Protein AF-A0AA36J6S5-F1 (afdb_monomer_lite)

Foldseek 3Di:
DDDDDDDDDDDDDDDPDPDDPPPDPLLLAFKEFEKEFEADPVRATWKIKWWWFFDFDACVLVPNDGDTDTATAIGTQMDGDDVVQVSDNLSRHLVSCCFAAVCQLVCSVQSVLADAPLPDPLVVSQDPPPDPAPSPDSNNPWYWDQDVVNSYIYTYTYHYPVSADDPPDDDPVRVVSSVVSVVVVVPPPDPDPVDDDDHGNRIGMDMDTLVQLLCLLPDPDQFDWDQDPNDTHTYHNSVSVVCVPPVNCVSSVNDD

Structure (mmCIF, N/CA/C/O backbone):
data_AF-A0AA36J6S5-F1
#
_entry.id   AF-A0AA36J6S5-F1
#
loop_
_atom_site.group_PDB
_atom_site.id
_atom_site.type_symbol
_atom_site.label_atom_id
_atom_site.label_alt_id
_atom_site.label_comp_id
_atom_site.label_asym_id
_atom_site.label_entity_id
_atom_site.label_seq_id
_atom_site.pdbx_PDB_ins_code
_atom_site.Cartn_x
_atom_site.Cartn_y
_atom_site.Cartn_z
_atom_site.occupancy
_atom_site.B_iso_or_equiv
_atom_site.auth_seq_id
_atom_site.auth_comp_id
_atom_site.auth_asym_id
_atom_site.auth_atom_id
_atom_site.pdbx_PDB_model_num
ATOM 1 N N . MET A 1 1 ? -35.507 26.710 -43.481 1.00 43.50 1 MET A N 1
ATOM 2 C CA . MET A 1 1 ? -36.193 25.578 -42.819 1.00 43.50 1 MET A CA 1
ATOM 3 C C . MET A 1 1 ? -35.184 24.458 -42.593 1.00 43.50 1 MET A C 1
ATOM 5 O O . MET A 1 1 ? -34.873 23.741 -43.530 1.00 43.50 1 MET A O 1
ATOM 9 N N . GLY A 1 2 ? -34.619 24.346 -41.389 1.00 41.38 2 GLY A N 1
ATOM 10 C CA . GLY A 1 2 ? -33.689 23.271 -41.022 1.00 41.38 2 GLY A CA 1
ATOM 11 C C . GLY A 1 2 ? -34.174 22.608 -39.738 1.00 41.38 2 GLY A C 1
ATOM 12 O O . GLY A 1 2 ? -34.226 23.260 -38.700 1.00 41.38 2 GLY A O 1
ATOM 13 N N . LYS A 1 3 ? -34.600 21.343 -39.824 1.00 45.59 3 LYS A N 1
ATOM 14 C CA . LYS A 1 3 ? -35.114 20.564 -38.688 1.00 45.59 3 LYS A CA 1
ATOM 15 C C . LYS A 1 3 ? -33.955 20.178 -37.759 1.00 45.59 3 LYS A C 1
ATOM 17 O O . LYS A 1 3 ? -33.133 19.343 -38.128 1.00 45.59 3 LYS A O 1
ATOM 22 N N . LYS A 1 4 ? -33.911 20.754 -36.553 1.00 44.75 4 LYS A N 1
ATOM 23 C CA . LYS A 1 4 ? -33.146 20.211 -35.420 1.00 44.75 4 LYS A CA 1
ATOM 24 C C . LYS A 1 4 ? -33.874 18.968 -34.896 1.00 44.75 4 LYS A C 1
ATOM 26 O O . LYS A 1 4 ? -35.078 19.016 -34.666 1.00 44.75 4 LYS A O 1
ATOM 31 N N . LYS A 1 5 ? -33.152 17.854 -34.772 1.00 48.88 5 LYS A N 1
ATOM 32 C CA . LYS A 1 5 ? -33.604 16.627 -34.105 1.00 48.88 5 LYS A CA 1
ATOM 33 C C . LYS A 1 5 ? -33.003 16.627 -32.704 1.00 48.88 5 LYS A C 1
ATOM 35 O O . LYS A 1 5 ? -31.793 16.455 -32.573 1.00 48.88 5 LYS A O 1
ATOM 40 N N . ASP A 1 6 ? -33.844 16.815 -31.697 1.00 47.78 6 ASP A N 1
ATOM 41 C CA . ASP A 1 6 ? -33.479 16.590 -30.304 1.00 47.78 6 ASP A CA 1
ATOM 42 C C . ASP A 1 6 ? -33.361 15.083 -30.061 1.00 47.78 6 ASP A C 1
ATOM 44 O O . ASP A 1 6 ? -34.230 14.297 -30.446 1.00 47.78 6 ASP A O 1
ATOM 48 N N . LYS A 1 7 ? -32.228 14.668 -29.495 1.00 47.25 7 LYS A N 1
ATOM 49 C CA . LYS A 1 7 ? -31.931 13.276 -29.158 1.00 47.25 7 LYS A CA 1
ATOM 50 C C . LYS A 1 7 ? -31.929 13.179 -27.636 1.00 47.25 7 LYS A C 1
ATOM 52 O O . LYS A 1 7 ? -30.923 13.472 -26.998 1.00 47.25 7 LYS A O 1
ATOM 57 N N . GLU A 1 8 ? -33.078 12.819 -27.072 1.00 42.28 8 GLU A N 1
ATOM 58 C CA . GLU A 1 8 ? -33.224 12.485 -25.654 1.00 42.28 8 GLU A CA 1
ATOM 59 C C . GLU A 1 8 ? -32.322 11.294 -25.308 1.00 42.28 8 GLU A C 1
ATOM 61 O O . GLU A 1 8 ? -32.456 10.197 -25.859 1.00 42.28 8 GLU A O 1
ATOM 66 N N . ALA A 1 9 ? -31.372 11.522 -24.404 1.00 43.31 9 ALA A N 1
ATOM 67 C CA . ALA A 1 9 ? -30.547 10.479 -23.820 1.00 43.31 9 ALA A CA 1
ATOM 68 C C . ALA A 1 9 ? -31.324 9.828 -22.668 1.00 43.31 9 ALA A C 1
ATOM 70 O O . ALA A 1 9 ? -31.501 10.426 -21.609 1.00 43.31 9 ALA A O 1
ATOM 71 N N . LYS A 1 10 ? -31.793 8.595 -22.880 1.00 40.22 10 LYS A N 1
ATOM 72 C CA . LYS A 1 10 ? -32.330 7.743 -21.812 1.00 40.22 10 LYS A CA 1
ATOM 73 C C . LYS A 1 10 ? -31.201 7.390 -20.840 1.00 40.22 10 LYS A C 1
ATOM 75 O O . LYS A 1 10 ? -30.245 6.720 -21.230 1.00 40.22 10 LYS A O 1
ATOM 80 N N . ALA A 1 11 ? -31.319 7.838 -19.593 1.00 40.88 11 ALA A N 1
ATOM 81 C CA . ALA A 1 11 ? -30.483 7.377 -18.493 1.00 40.88 11 ALA A CA 1
ATOM 82 C C . ALA A 1 11 ? -30.779 5.892 -18.228 1.00 40.88 11 ALA A C 1
ATOM 84 O O . ALA A 1 11 ? -31.936 5.511 -18.056 1.00 40.88 11 ALA A O 1
ATOM 85 N N . ALA A 1 12 ? -29.739 5.059 -18.253 1.00 41.72 12 ALA A N 1
ATOM 86 C CA . ALA A 1 12 ? -29.835 3.656 -17.882 1.00 41.72 12 ALA A CA 1
ATOM 87 C C . ALA A 1 12 ? -29.962 3.550 -16.356 1.00 41.72 12 ALA A C 1
ATOM 89 O O . ALA A 1 12 ? -29.131 4.092 -15.625 1.00 41.72 12 ALA A O 1
ATOM 90 N N . GLU A 1 13 ? -31.008 2.875 -15.886 1.00 39.75 13 GLU A N 1
ATOM 91 C CA . GLU A 1 13 ? -31.144 2.510 -14.478 1.00 39.75 13 GLU A CA 1
ATOM 92 C C . GLU A 1 13 ? -30.090 1.454 -14.099 1.00 39.75 13 GLU A C 1
ATOM 94 O O . GLU A 1 13 ? -29.779 0.581 -14.915 1.00 39.75 13 GLU A O 1
ATOM 99 N N . PRO A 1 14 ? -29.518 1.516 -12.883 1.00 42.62 14 PRO A N 1
ATOM 100 C CA . PRO A 1 14 ? -28.579 0.509 -12.412 1.00 42.62 14 PRO A CA 1
ATOM 101 C C . PRO A 1 14 ? -29.323 -0.788 -12.079 1.00 42.62 14 PRO A C 1
ATOM 103 O O . PRO A 1 14 ? -30.188 -0.819 -11.200 1.00 42.62 14 PRO A O 1
ATOM 106 N N . ASP A 1 15 ? -28.955 -1.852 -12.787 1.00 37.69 15 ASP A N 1
ATOM 107 C CA . ASP A 1 15 ? -29.483 -3.198 -12.598 1.00 37.69 15 ASP A CA 1
ATOM 108 C C . ASP A 1 15 ? -29.127 -3.725 -11.195 1.00 37.69 15 ASP A C 1
ATOM 110 O O . ASP A 1 15 ? -27.961 -3.749 -10.790 1.00 37.69 15 ASP A O 1
ATOM 114 N N . LYS A 1 16 ? -30.155 -4.104 -10.427 1.00 45.91 16 LYS A N 1
ATOM 115 C CA . LYS A 1 16 ? -30.073 -4.610 -9.044 1.00 45.91 16 LYS A CA 1
ATOM 116 C C . LYS A 1 16 ? -30.095 -6.139 -9.011 1.00 45.91 16 LYS A C 1
ATOM 118 O O . LYS A 1 16 ? -30.768 -6.742 -8.176 1.00 45.91 16 LYS A O 1
ATOM 123 N N . THR A 1 17 ? -29.368 -6.791 -9.904 1.00 41.03 17 THR A N 1
ATOM 124 C CA . THR A 1 17 ? -29.154 -8.235 -9.812 1.00 41.03 17 THR A CA 1
ATOM 125 C C . THR A 1 17 ? -27.927 -8.510 -8.960 1.00 41.03 17 THR A C 1
ATOM 127 O O . THR A 1 17 ? -26.811 -8.156 -9.336 1.00 41.03 17 THR A O 1
ATOM 130 N N . GLY A 1 18 ? -28.146 -9.139 -7.801 1.00 44.31 18 GLY A N 1
ATOM 131 C CA . GLY A 1 18 ? -27.090 -9.706 -6.967 1.00 44.31 18 GLY A CA 1
ATOM 132 C C . GLY A 1 18 ? -26.232 -10.651 -7.800 1.00 44.31 18 GLY A C 1
ATOM 133 O O . GLY A 1 18 ? -26.646 -11.765 -8.115 1.00 44.31 18 GLY A O 1
ATOM 134 N N . ALA A 1 19 ? -25.065 -10.164 -8.210 1.00 37.09 19 ALA A N 1
ATOM 135 C CA . ALA A 1 19 ? -24.117 -10.929 -8.989 1.00 37.09 19 ALA A CA 1
ATOM 136 C C . ALA A 1 19 ? -23.487 -11.988 -8.081 1.00 37.09 19 ALA A C 1
ATOM 138 O O . ALA A 1 19 ? -22.878 -11.664 -7.060 1.00 37.09 19 ALA A O 1
ATOM 139 N N . ALA A 1 20 ? -23.626 -13.255 -8.473 1.00 42.22 20 ALA A N 1
ATOM 140 C CA . ALA A 1 20 ? -22.709 -14.304 -8.044 1.00 42.22 20 ALA A CA 1
ATOM 141 C C . ALA A 1 20 ? -21.260 -13.821 -8.265 1.00 42.22 20 ALA A C 1
ATOM 143 O O . ALA A 1 20 ? -21.049 -13.036 -9.197 1.00 42.22 20 ALA A O 1
ATOM 144 N N . PRO A 1 21 ? -20.276 -14.248 -7.447 1.00 47.44 21 PRO A N 1
ATOM 145 C CA . PRO A 1 21 ? -18.884 -13.855 -7.633 1.00 47.44 21 PRO A CA 1
ATOM 146 C C . PRO A 1 21 ? -18.462 -14.253 -9.046 1.00 47.44 21 PRO A C 1
ATOM 148 O O . PRO A 1 21 ? -18.253 -15.425 -9.354 1.00 47.44 21 PRO A O 1
ATOM 151 N N . CYS A 1 22 ? -18.441 -13.267 -9.940 1.00 45.50 22 CYS A N 1
ATOM 152 C CA . CYS A 1 22 ? -18.004 -13.446 -11.306 1.00 45.50 22 CYS A CA 1
ATOM 153 C C . CYS A 1 22 ? -16.519 -13.754 -11.179 1.00 45.50 22 CYS A C 1
ATOM 155 O O . CYS A 1 22 ? -15.765 -12.884 -10.744 1.00 45.50 22 CYS A O 1
ATOM 157 N N . ALA A 1 23 ? -16.135 -15.003 -11.444 1.00 60.00 23 ALA A N 1
ATOM 158 C CA . ALA A 1 23 ? -14.745 -15.420 -11.448 1.00 60.00 23 ALA A CA 1
ATOM 159 C C . ALA A 1 23 ? -14.030 -14.573 -12.503 1.00 60.00 23 ALA A C 1
ATOM 161 O O . ALA A 1 23 ? -14.125 -14.827 -13.705 1.00 60.00 23 ALA A O 1
ATOM 162 N N . VAL A 1 24 ? -13.422 -13.478 -12.052 1.00 66.38 24 VAL A N 1
ATOM 163 C CA . VAL A 1 24 ? -12.637 -12.608 -12.909 1.00 66.38 24 VAL A CA 1
ATOM 164 C C . VAL A 1 24 ? -11.439 -13.442 -13.355 1.00 66.38 24 VAL A C 1
ATOM 166 O O . VAL A 1 24 ? -10.760 -13.998 -12.492 1.00 66.38 24 VAL A O 1
ATOM 169 N N . PRO A 1 25 ? -11.179 -13.563 -14.666 1.00 72.50 25 PRO A N 1
ATOM 170 C CA . PRO A 1 25 ? -10.016 -14.289 -15.154 1.00 72.50 25 PRO A CA 1
ATOM 171 C C . PRO A 1 25 ? -8.733 -13.764 -14.499 1.00 72.50 25 PRO A C 1
ATOM 173 O O . PRO A 1 25 ? -8.545 -12.549 -14.415 1.00 72.50 25 PRO A O 1
ATOM 176 N N . GLU A 1 26 ? -7.844 -14.653 -14.052 1.00 63.94 26 GLU A N 1
ATOM 177 C CA . GLU A 1 26 ? -6.572 -14.268 -13.416 1.00 63.94 26 GLU A CA 1
ATOM 178 C C . GLU A 1 26 ? -5.730 -13.340 -14.305 1.00 63.94 26 GLU A C 1
ATOM 180 O O . GLU A 1 26 ? -5.027 -12.462 -13.818 1.00 63.94 26 GLU A O 1
ATOM 185 N N . ASP A 1 27 ? -5.846 -13.447 -15.630 1.00 73.81 27 ASP A N 1
ATOM 186 C CA . ASP A 1 27 ? -5.127 -12.603 -16.584 1.00 73.81 27 ASP A CA 1
ATOM 187 C C . ASP A 1 27 ? -5.714 -11.187 -16.746 1.00 73.81 27 ASP A C 1
ATOM 189 O O . ASP A 1 27 ? -5.076 -10.320 -17.363 1.00 73.81 27 ASP A O 1
ATOM 193 N N . ALA A 1 28 ? -6.883 -10.914 -16.157 1.00 85.44 28 ALA A N 1
ATOM 194 C CA . ALA A 1 28 ? -7.607 -9.656 -16.308 1.00 85.44 28 ALA A CA 1
ATOM 195 C C . ALA A 1 28 ? -6.981 -8.479 -15.544 1.00 85.44 28 ALA A C 1
ATOM 197 O O . ALA A 1 28 ? -7.355 -7.325 -15.793 1.00 85.44 28 ALA A O 1
ATOM 198 N N . TYR A 1 29 ? -6.043 -8.720 -14.619 1.00 93.19 29 TYR A N 1
ATOM 199 C CA . TYR A 1 29 ? -5.371 -7.625 -13.921 1.00 93.19 29 TYR A CA 1
ATOM 200 C C . TYR A 1 29 ? -4.345 -6.918 -14.820 1.00 93.19 29 TYR A C 1
ATOM 202 O O . TYR A 1 29 ? -3.643 -7.510 -15.649 1.00 93.19 29 TYR A O 1
ATOM 210 N N . ARG A 1 30 ? -4.277 -5.598 -14.653 1.00 95.62 30 ARG A N 1
ATOM 211 C CA . ARG A 1 30 ? -3.357 -4.680 -15.339 1.00 95.62 30 ARG A CA 1
ATOM 212 C C . ARG A 1 30 ? -2.351 -4.051 -14.384 1.00 95.62 30 ARG A C 1
ATOM 214 O O . ARG A 1 30 ? -1.314 -3.572 -14.840 1.00 95.62 30 ARG A O 1
ATOM 221 N N . SER A 1 31 ? -2.653 -4.036 -13.092 1.00 96.62 31 SER A N 1
ATOM 222 C CA . SER A 1 31 ? -1.775 -3.534 -12.039 1.00 96.62 31 SER A CA 1
ATOM 223 C C . SER A 1 31 ? -1.960 -4.318 -10.748 1.00 96.62 31 SER A C 1
ATOM 225 O O . SER A 1 31 ? -3.033 -4.874 -10.516 1.00 96.62 31 SER A O 1
ATOM 227 N N . ALA A 1 32 ? -0.934 -4.340 -9.907 1.00 96.88 32 ALA A N 1
ATOM 228 C CA . ALA A 1 32 ? -1.010 -4.930 -8.580 1.00 96.88 32 ALA A CA 1
ATOM 229 C C . ALA A 1 32 ? -0.486 -3.952 -7.523 1.00 96.88 32 ALA A C 1
ATOM 231 O O . ALA A 1 32 ? 0.364 -3.113 -7.825 1.00 96.88 32 ALA A O 1
ATOM 232 N N . ALA A 1 33 ? -1.020 -4.055 -6.311 1.00 97.81 33 ALA A N 1
ATOM 233 C CA . ALA A 1 33 ? -0.621 -3.275 -5.147 1.00 97.81 33 ALA A CA 1
ATOM 234 C C . ALA A 1 33 ? -0.430 -4.195 -3.939 1.00 97.81 33 ALA A C 1
ATOM 236 O O . ALA A 1 33 ? -1.113 -5.216 -3.831 1.00 97.81 33 ALA A O 1
ATOM 237 N N . VAL A 1 34 ? 0.435 -3.802 -3.005 1.00 98.00 34 VAL A N 1
ATOM 238 C CA . VAL A 1 34 ? 0.604 -4.498 -1.722 1.00 98.00 34 VAL A CA 1
ATOM 239 C C . VAL A 1 34 ? 0.266 -3.582 -0.549 1.00 98.00 34 VAL A C 1
ATOM 241 O O . VAL A 1 34 ? 0.614 -2.402 -0.534 1.00 98.00 34 VAL A O 1
ATOM 244 N N . VAL A 1 35 ? -0.414 -4.146 0.445 1.00 98.00 35 VAL A N 1
ATOM 245 C CA . VAL A 1 35 ? -0.749 -3.513 1.720 1.00 98.00 35 VAL A CA 1
ATOM 246 C C . VAL A 1 35 ? -0.187 -4.390 2.831 1.00 98.00 35 VAL A C 1
ATOM 248 O O . VAL A 1 35 ? -0.783 -5.404 3.190 1.00 98.00 35 VAL A O 1
ATOM 251 N N . PHE A 1 36 ? 0.968 -4.010 3.375 1.00 97.56 36 PHE A N 1
ATOM 252 C CA . PHE A 1 36 ? 1.510 -4.686 4.550 1.00 97.56 36 PHE A CA 1
ATOM 253 C C . PHE A 1 36 ? 0.797 -4.205 5.810 1.00 97.56 36 PHE A C 1
ATOM 255 O O . PHE A 1 36 ? 0.578 -3.004 5.984 1.00 97.56 36 PHE A O 1
ATOM 262 N N . PHE A 1 37 ? 0.441 -5.127 6.697 1.00 97.06 37 PHE A N 1
ATOM 263 C CA . PHE A 1 37 ? -0.245 -4.792 7.941 1.00 97.06 37 PHE A CA 1
ATOM 264 C C . PHE A 1 37 ? 0.162 -5.706 9.091 1.00 97.06 37 PHE A C 1
ATOM 266 O O . PHE A 1 37 ? 0.722 -6.774 8.877 1.00 97.06 37 PHE A O 1
ATOM 273 N N . THR A 1 38 ? -0.142 -5.291 10.315 1.00 95.75 38 THR A N 1
ATOM 274 C CA . THR A 1 38 ? 0.043 -6.103 11.521 1.00 95.75 38 THR A CA 1
ATOM 275 C C . THR A 1 38 ? -1.270 -6.272 12.264 1.00 95.75 38 THR A C 1
ATOM 277 O O . THR A 1 38 ? -2.203 -5.479 12.084 1.00 95.75 38 THR A O 1
ATOM 280 N N . ARG A 1 39 ? -1.341 -7.287 13.128 1.00 94.75 39 ARG A N 1
ATOM 281 C CA . ARG A 1 39 ? -2.473 -7.503 14.033 1.00 94.75 39 ARG A CA 1
ATOM 282 C C . ARG A 1 39 ? -2.118 -7.211 15.487 1.00 94.75 39 ARG A C 1
ATOM 284 O O . ARG A 1 39 ? -0.963 -7.337 15.889 1.00 94.75 39 ARG A O 1
ATOM 291 N N . SER A 1 40 ? -3.121 -6.797 16.256 1.00 94.69 40 SER A N 1
ATOM 292 C CA . SER A 1 40 ? -3.054 -6.721 17.715 1.00 94.69 40 SER A CA 1
ATOM 293 C C . SER A 1 40 ? -3.164 -8.117 18.336 1.00 94.69 40 SER A C 1
ATOM 295 O O . SER A 1 40 ? -3.431 -9.099 17.642 1.00 94.69 40 SER A O 1
ATOM 297 N N . GLU A 1 41 ? -3.001 -8.210 19.655 1.00 91.31 41 GLU A N 1
ATOM 298 C CA . GLU A 1 41 ? -3.183 -9.470 20.391 1.00 91.31 41 GLU A CA 1
ATOM 299 C C . GLU A 1 41 ? -4.614 -10.024 20.258 1.00 91.31 41 GLU A C 1
ATOM 301 O O . GLU A 1 41 ? -4.816 -11.234 20.285 1.00 91.31 41 GLU A O 1
ATOM 306 N N . GLU A 1 42 ? -5.608 -9.158 20.031 1.00 92.50 42 GLU A N 1
ATOM 307 C CA . GLU A 1 42 ? -7.000 -9.544 19.763 1.00 92.50 42 GLU A CA 1
ATOM 308 C C . GLU A 1 42 ? -7.258 -9.957 18.302 1.00 92.50 42 GLU A C 1
ATOM 310 O O . GLU A 1 42 ? -8.413 -10.140 17.913 1.00 92.50 42 GLU A O 1
ATOM 315 N N . GLY A 1 43 ? -6.215 -10.054 17.472 1.00 91.12 43 GLY A N 1
ATOM 316 C CA . GLY A 1 43 ? -6.319 -10.447 16.065 1.00 91.12 43 GLY A CA 1
ATOM 317 C C . GLY A 1 43 ? -6.876 -9.362 15.140 1.00 91.12 43 GLY A C 1
ATOM 318 O O . GLY A 1 43 ? -7.189 -9.645 13.987 1.00 91.12 43 GLY A O 1
ATOM 319 N N . LYS A 1 44 ? -7.004 -8.112 15.597 1.00 94.38 44 LYS A N 1
ATOM 320 C CA . LYS A 1 44 ? -7.512 -6.996 14.778 1.00 94.38 44 LYS A CA 1
ATOM 321 C C . LYS A 1 44 ? -6.388 -6.304 14.032 1.00 94.38 44 LYS A C 1
ATOM 323 O O . LYS A 1 44 ? -5.284 -6.219 14.556 1.00 94.38 44 LYS A O 1
ATOM 328 N N . VAL A 1 45 ? -6.668 -5.731 12.862 1.00 95.62 45 VAL A N 1
ATOM 329 C CA . VAL A 1 45 ? -5.680 -4.909 12.142 1.00 95.62 45 VAL A CA 1
ATOM 330 C C . VAL A 1 45 ? -5.267 -3.727 13.025 1.00 95.62 45 VAL A C 1
ATOM 332 O O . VAL A 1 45 ? -6.107 -2.911 13.415 1.00 95.62 45 VAL A O 1
ATOM 335 N N . ALA A 1 46 ? -3.976 -3.655 13.349 1.00 96.56 46 ALA A N 1
ATOM 336 C CA . ALA A 1 46 ? -3.403 -2.672 14.263 1.00 96.56 46 ALA A CA 1
ATOM 337 C C . ALA A 1 46 ? -2.703 -1.547 13.501 1.00 96.56 46 ALA A C 1
ATOM 339 O O . ALA A 1 46 ? -3.123 -0.394 13.581 1.00 96.56 46 ALA A O 1
ATOM 340 N N . LYS A 1 47 ? -1.678 -1.885 12.711 1.00 97.56 47 LYS A N 1
ATOM 341 C CA . LYS A 1 47 ? -0.919 -0.922 11.907 1.00 97.56 47 LYS A CA 1
ATOM 342 C C . LYS A 1 47 ? -0.893 -1.331 10.444 1.00 97.56 47 LYS A C 1
ATOM 344 O O . LYS A 1 47 ? -0.929 -2.515 10.121 1.00 97.56 47 LYS A O 1
ATOM 349 N N . VAL A 1 48 ? -0.815 -0.341 9.562 1.00 97.69 48 VAL A N 1
ATOM 350 C CA . VAL A 1 48 ? -0.771 -0.529 8.109 1.00 97.69 48 VAL A CA 1
ATOM 351 C C . VAL A 1 48 ? 0.359 0.305 7.528 1.00 97.69 48 VAL A C 1
ATOM 353 O O . VAL A 1 48 ? 0.516 1.474 7.883 1.00 97.69 48 VAL A O 1
ATOM 356 N N . LEU A 1 49 ? 1.152 -0.299 6.646 1.00 97.56 49 LEU A N 1
ATOM 357 C CA . LEU A 1 49 ? 2.195 0.398 5.914 1.00 97.56 49 LEU A CA 1
ATOM 358 C C . LEU A 1 49 ? 1.574 1.137 4.726 1.00 97.56 49 LEU A C 1
ATOM 360 O O . LEU A 1 49 ? 0.978 0.536 3.831 1.00 97.56 49 LEU A O 1
ATOM 364 N N . VAL A 1 50 ? 1.751 2.450 4.711 1.00 97.56 50 VAL A N 1
ATOM 365 C CA . VAL A 1 50 ? 1.477 3.325 3.569 1.00 97.56 50 VAL A CA 1
ATOM 366 C C . VAL A 1 50 ? 2.784 3.926 3.069 1.00 97.56 50 VAL A C 1
ATOM 368 O O . VAL A 1 50 ? 3.834 3.727 3.673 1.00 97.56 50 VAL A O 1
ATOM 371 N N . ALA A 1 51 ? 2.741 4.682 1.980 1.00 96.81 51 ALA A N 1
ATOM 372 C CA . ALA A 1 51 ? 3.862 5.498 1.550 1.00 96.81 51 ALA A CA 1
ATOM 373 C C . ALA A 1 51 ? 3.427 6.911 1.164 1.00 96.81 51 ALA A C 1
ATOM 375 O O . ALA A 1 51 ? 2.295 7.127 0.730 1.00 96.81 51 ALA A O 1
ATOM 376 N N . LEU A 1 52 ? 4.344 7.864 1.313 1.00 96.69 52 LEU A N 1
ATOM 377 C CA . LEU A 1 52 ? 4.203 9.214 0.787 1.00 96.69 52 LEU A CA 1
ATOM 378 C C . LEU A 1 52 ? 4.825 9.302 -0.611 1.00 96.69 52 LEU A C 1
ATOM 380 O O . LEU A 1 52 ? 5.951 8.852 -0.827 1.00 96.69 52 LEU A O 1
ATOM 384 N N . GLU A 1 53 ? 4.088 9.906 -1.543 1.00 95.88 53 GLU A N 1
ATOM 385 C CA . GLU A 1 53 ? 4.514 10.192 -2.917 1.00 95.88 53 GLU A CA 1
ATOM 386 C C . GLU A 1 53 ? 4.237 11.667 -3.240 1.00 95.88 53 GLU A C 1
ATOM 388 O O . GLU A 1 53 ? 3.096 12.124 -3.137 1.00 95.88 53 GLU A O 1
ATOM 393 N N . GLU A 1 54 ? 5.241 12.424 -3.690 1.00 95.38 54 GLU A N 1
ATOM 394 C CA . GLU A 1 54 ? 4.986 13.732 -4.302 1.00 95.38 54 GLU A CA 1
ATOM 395 C C . GLU A 1 54 ? 4.646 13.559 -5.785 1.00 95.38 54 GLU A C 1
ATOM 397 O O . GLU A 1 54 ? 5.466 13.107 -6.596 1.00 95.38 54 GLU A O 1
ATOM 402 N N . ARG A 1 55 ? 3.433 13.967 -6.168 1.00 94.25 55 ARG A N 1
ATOM 403 C CA . ARG A 1 55 ? 2.935 13.782 -7.529 1.00 94.25 55 ARG A CA 1
ATOM 404 C C . ARG A 1 55 ? 2.257 15.023 -8.076 1.00 94.25 55 ARG A C 1
ATOM 406 O O . ARG A 1 55 ? 1.458 15.684 -7.418 1.00 94.25 55 ARG A O 1
ATOM 413 N N . LYS A 1 56 ? 2.506 15.285 -9.360 1.00 94.19 56 LYS A N 1
ATOM 414 C CA . LYS A 1 56 ? 1.765 16.288 -10.122 1.00 94.19 56 LYS A CA 1
ATOM 415 C C . LYS A 1 56 ? 0.386 15.744 -10.503 1.00 94.19 56 LYS A C 1
ATOM 417 O O . LYS A 1 56 ? 0.269 14.953 -11.443 1.00 94.19 56 LYS A O 1
ATOM 422 N N . VAL A 1 57 ? -0.652 16.181 -9.798 1.00 93.56 57 VAL A N 1
ATOM 423 C CA . VAL A 1 57 ? -2.055 15.785 -10.007 1.00 93.56 57 VAL A CA 1
ATOM 424 C C . VAL A 1 57 ? -2.880 16.929 -10.590 1.00 93.56 57 VAL A C 1
ATOM 426 O O . VAL A 1 57 ? -2.420 18.066 -10.672 1.00 93.56 57 VAL A O 1
ATOM 429 N N . SER A 1 58 ? -4.098 16.642 -11.056 1.00 92.75 58 SER A N 1
ATOM 430 C CA . SER A 1 58 ? -5.038 17.709 -11.421 1.00 92.75 58 SER A CA 1
ATOM 431 C C . SER A 1 58 ? -5.530 18.419 -10.160 1.00 92.75 58 SER A C 1
ATOM 433 O O . SER A 1 58 ? -5.851 17.742 -9.197 1.00 92.75 58 SER A O 1
ATOM 435 N N . ALA A 1 59 ? -5.673 19.744 -10.162 1.00 91.12 59 ALA A N 1
ATOM 436 C CA . ALA A 1 59 ? -6.234 20.468 -9.012 1.00 91.12 59 ALA A CA 1
ATOM 437 C C . ALA A 1 59 ? -7.651 19.969 -8.640 1.00 91.12 59 ALA A C 1
ATOM 439 O O . ALA A 1 59 ? -7.977 19.791 -7.471 1.00 91.12 59 ALA A O 1
ATOM 440 N N . SER A 1 60 ? -8.447 19.577 -9.640 1.00 89.25 60 SER A N 1
ATOM 441 C CA . SER A 1 60 ? -9.777 18.971 -9.449 1.00 89.25 60 SER A CA 1
ATOM 442 C C . SER A 1 60 ? -9.760 17.644 -8.679 1.00 89.25 60 SER A C 1
ATOM 444 O O . SER A 1 60 ? -10.789 17.192 -8.183 1.00 89.25 60 SER A O 1
ATOM 446 N N . PHE A 1 61 ? -8.598 16.997 -8.584 1.00 84.62 61 PHE A N 1
ATOM 447 C CA . PHE A 1 61 ? -8.401 15.771 -7.819 1.00 84.62 61 PHE A CA 1
ATOM 448 C C . PHE A 1 61 ? -8.446 16.022 -6.312 1.00 84.62 61 PHE A C 1
ATOM 450 O O . PHE A 1 61 ? -8.966 15.179 -5.586 1.00 84.62 61 PHE A O 1
ATOM 457 N N . VAL A 1 62 ? -7.926 17.173 -5.877 1.00 82.75 62 VAL A N 1
ATOM 458 C CA . VAL A 1 62 ? -7.878 17.611 -4.472 1.00 82.75 62 VAL A CA 1
ATOM 459 C C . VAL A 1 62 ? -8.977 18.622 -4.124 1.00 82.75 62 VAL A C 1
ATOM 461 O O . VAL A 1 62 ? -9.120 18.993 -2.968 1.00 82.75 62 VAL A O 1
ATOM 464 N N . GLY A 1 63 ? -9.784 19.032 -5.109 1.00 81.44 63 GLY A N 1
ATOM 465 C CA . GLY A 1 63 ? -10.869 20.001 -4.930 1.00 81.44 63 GLY A CA 1
ATOM 466 C C . GLY A 1 63 ? -10.485 21.459 -5.210 1.00 81.44 63 GLY A C 1
ATOM 467 O O . GLY A 1 63 ? -11.342 22.328 -5.096 1.00 81.44 63 GLY A O 1
ATOM 468 N N . ASP A 1 64 ? -9.261 21.733 -5.669 1.00 82.19 64 ASP A N 1
ATOM 469 C CA . ASP A 1 64 ? -8.701 23.092 -5.797 1.00 82.19 64 ASP A CA 1
ATOM 470 C C . ASP A 1 64 ? -8.872 23.710 -7.202 1.00 82.19 64 ASP A C 1
ATOM 472 O O . ASP A 1 64 ? -8.006 24.411 -7.725 1.00 82.19 64 ASP A O 1
ATOM 476 N N . GLY A 1 65 ? -10.004 23.450 -7.861 1.00 89.12 65 GLY A N 1
ATOM 477 C CA . GLY A 1 65 ? -10.328 24.048 -9.163 1.00 89.12 65 GLY A CA 1
ATOM 478 C C . GLY A 1 65 ? -9.648 23.374 -10.364 1.00 89.12 65 GLY A C 1
ATOM 479 O O . GLY A 1 65 ? -9.623 22.148 -10.483 1.00 89.12 65 GLY A O 1
ATOM 480 N N . THR A 1 66 ? -9.160 24.167 -11.326 1.00 92.00 66 THR A N 1
ATOM 481 C CA . THR A 1 66 ? -8.606 23.678 -12.605 1.00 92.00 66 THR A CA 1
ATOM 482 C C . THR A 1 66 ? -7.085 23.800 -12.664 1.00 92.00 66 THR A C 1
ATOM 484 O O . THR A 1 66 ? -6.520 24.752 -12.144 1.00 92.00 66 THR A O 1
ATOM 487 N N . GLY A 1 67 ? -6.416 22.891 -13.379 1.00 94.31 67 GLY A N 1
ATOM 488 C CA . GLY A 1 67 ? -4.965 22.938 -13.595 1.00 94.31 67 GLY A CA 1
ATOM 489 C C . GLY A 1 67 ? -4.241 21.719 -13.031 1.00 94.31 67 GLY A C 1
ATOM 490 O O . GLY A 1 67 ? -4.857 20.670 -12.816 1.00 94.31 67 GLY A O 1
ATOM 491 N N . LYS A 1 68 ? -2.924 21.848 -12.835 1.00 95.38 68 LYS A N 1
ATOM 492 C CA . LYS A 1 68 ? -2.071 20.821 -12.225 1.00 95.38 68 LYS A CA 1
ATOM 493 C C . LYS A 1 68 ? -1.346 21.392 -11.012 1.00 95.38 68 LYS A C 1
ATOM 495 O O . LYS A 1 68 ? -0.759 22.462 -11.126 1.00 95.38 68 LYS A O 1
ATOM 500 N N . VAL A 1 69 ? -1.326 20.642 -9.920 1.00 94.75 69 VAL A N 1
ATOM 501 C CA . VAL A 1 69 ? -0.640 20.987 -8.668 1.00 94.75 69 VAL A CA 1
ATOM 502 C C . VAL A 1 69 ? 0.283 19.841 -8.268 1.00 94.75 69 VAL A C 1
ATOM 504 O O . VAL A 1 69 ? 0.003 18.686 -8.595 1.00 94.75 69 VAL A O 1
ATOM 507 N N . ASN A 1 70 ? 1.396 20.156 -7.612 1.00 94.88 70 ASN A N 1
ATOM 508 C CA . ASN A 1 70 ? 2.181 19.139 -6.920 1.00 94.88 70 ASN A CA 1
ATOM 509 C C . ASN A 1 70 ? 1.527 18.912 -5.562 1.00 94.88 70 ASN A C 1
ATOM 511 O O . ASN A 1 70 ? 1.289 19.870 -4.832 1.00 94.88 70 ASN A O 1
ATOM 515 N N . GLN A 1 71 ? 1.203 17.661 -5.267 1.00 94.56 71 GLN A N 1
ATOM 516 C CA . GLN A 1 71 ? 0.544 17.268 -4.036 1.00 94.56 71 GLN A CA 1
ATOM 517 C C . GLN A 1 71 ? 1.313 16.105 -3.421 1.00 94.56 71 GLN A C 1
ATOM 519 O O . GLN A 1 71 ? 1.694 15.171 -4.130 1.00 94.56 71 GLN A O 1
ATOM 524 N N . LEU A 1 72 ? 1.483 16.152 -2.102 1.00 95.19 72 LEU A N 1
ATOM 525 C CA . LEU A 1 72 ? 1.923 15.006 -1.322 1.00 95.19 72 LEU A CA 1
ATOM 526 C C . LEU A 1 72 ? 0.729 14.074 -1.089 1.00 95.19 72 LEU A C 1
ATOM 528 O O . LEU A 1 72 ? -0.312 14.493 -0.561 1.00 95.19 72 LEU A O 1
ATOM 532 N N . LEU A 1 73 ? 0.865 12.835 -1.552 1.00 96.44 73 LEU A N 1
ATOM 533 C CA . LEU A 1 73 ? -0.184 11.826 -1.544 1.00 96.44 73 LEU A CA 1
ATOM 534 C C . LEU A 1 73 ? 0.193 10.654 -0.650 1.00 96.44 73 LEU A C 1
ATOM 536 O O . LEU A 1 73 ? 1.349 10.245 -0.619 1.00 96.44 73 LEU A O 1
ATOM 540 N N . VAL A 1 74 ? -0.810 10.083 0.011 1.00 97.62 74 VAL A N 1
ATOM 541 C CA . VAL A 1 74 ? -0.695 8.786 0.683 1.00 97.62 74 VAL A CA 1
ATOM 542 C C . VAL A 1 74 ? -1.110 7.697 -0.300 1.00 97.62 74 VAL A C 1
ATOM 544 O O . VAL A 1 74 ? -2.227 7.724 -0.830 1.00 97.62 74 VAL A O 1
ATOM 547 N N . VAL A 1 75 ? -0.214 6.749 -0.551 1.00 97.62 75 VAL A N 1
ATOM 548 C CA . VAL A 1 75 ? -0.384 5.643 -1.499 1.00 97.62 75 VAL A CA 1
ATOM 549 C C . VAL A 1 75 ? -0.045 4.302 -0.845 1.00 97.62 75 VAL A C 1
ATOM 551 O O . VAL A 1 75 ? 0.564 4.229 0.218 1.00 97.62 75 VAL A O 1
ATOM 554 N N . PHE A 1 76 ? -0.445 3.231 -1.517 1.00 98.06 76 PHE A N 1
ATOM 555 C CA . PHE A 1 76 ? 0.107 1.892 -1.352 1.00 98.06 76 PHE A CA 1
ATOM 556 C C . PHE A 1 76 ? 1.065 1.661 -2.523 1.00 98.06 76 PHE A C 1
ATOM 558 O O . PHE A 1 76 ? 0.697 2.064 -3.633 1.00 98.06 76 PHE A O 1
ATOM 565 N N . PRO A 1 77 ? 2.237 1.038 -2.306 1.00 97.69 77 PRO A N 1
ATOM 566 C CA . PRO A 1 77 ? 3.131 0.645 -3.390 1.00 97.69 77 PRO A CA 1
ATOM 567 C C . PRO A 1 77 ? 2.376 -0.186 -4.425 1.00 97.69 77 PRO A C 1
ATOM 569 O O . PRO A 1 77 ? 1.679 -1.149 -4.074 1.00 97.69 77 PRO A O 1
ATOM 572 N N . MET A 1 78 ? 2.441 0.242 -5.682 1.00 97.06 78 MET A N 1
ATOM 573 C CA . MET A 1 78 ? 1.631 -0.329 -6.749 1.00 97.06 78 MET A CA 1
ATOM 574 C C . MET A 1 78 ? 2.178 0.019 -8.123 1.00 97.06 78 MET A C 1
ATOM 576 O O . MET A 1 78 ? 2.601 1.140 -8.384 1.00 97.06 78 MET A O 1
ATOM 580 N N . GLY A 1 79 ? 1.990 -0.886 -9.072 1.00 96.19 79 GLY A N 1
ATOM 581 C CA . GLY A 1 79 ? 2.333 -0.585 -10.450 1.00 96.19 79 GLY A CA 1
ATOM 582 C C . GLY A 1 79 ? 1.801 -1.597 -11.438 1.00 96.19 79 GLY A C 1
ATOM 583 O O . GLY A 1 79 ? 0.902 -2.387 -11.142 1.00 96.19 79 GLY A O 1
ATOM 584 N N . ARG A 1 80 ? 2.253 -1.470 -12.682 1.00 96.44 80 ARG A N 1
ATOM 585 C CA . ARG A 1 80 ? 1.637 -2.171 -13.811 1.00 96.44 80 ARG A CA 1
ATOM 586 C C . ARG A 1 80 ? 2.235 -3.553 -13.967 1.00 96.44 80 ARG A C 1
ATOM 588 O O . ARG A 1 80 ? 3.428 -3.744 -13.776 1.00 96.44 80 ARG A O 1
ATOM 595 N N . LYS A 1 81 ? 1.400 -4.480 -14.424 1.00 95.50 81 LYS A N 1
ATOM 596 C CA . LYS A 1 81 ? 1.836 -5.799 -14.864 1.00 95.50 81 LYS A CA 1
ATOM 597 C C . LYS A 1 81 ? 2.847 -5.668 -15.996 1.00 95.50 81 LYS A C 1
ATOM 599 O O . LYS A 1 81 ? 2.570 -5.023 -17.013 1.00 95.50 81 LYS A O 1
ATOM 604 N N . GLU A 1 82 ? 3.975 -6.347 -15.854 1.00 93.69 82 GLU A N 1
ATOM 605 C CA . GLU A 1 82 ? 4.983 -6.473 -16.893 1.00 93.69 82 GLU A CA 1
ATOM 606 C C . GLU A 1 82 ? 5.135 -7.913 -17.378 1.00 93.69 82 GLU A C 1
ATOM 608 O O . GLU A 1 82 ? 4.794 -8.874 -16.697 1.00 93.69 82 GLU A O 1
ATOM 613 N N . LYS A 1 83 ? 5.710 -8.083 -18.576 1.00 91.69 83 LYS A N 1
ATOM 614 C CA . LYS A 1 83 ? 5.923 -9.414 -19.166 1.00 91.69 83 LYS A CA 1
ATOM 615 C C . LYS A 1 83 ? 6.792 -10.319 -18.278 1.00 91.69 83 LYS A C 1
ATOM 617 O O . LYS A 1 83 ? 6.595 -11.530 -18.279 1.00 91.69 83 LYS A O 1
ATOM 622 N N . LYS A 1 84 ? 7.750 -9.741 -17.542 1.00 91.88 84 LYS A N 1
ATOM 623 C CA . LYS A 1 84 ? 8.639 -10.480 -16.629 1.00 91.88 84 LYS A CA 1
ATOM 624 C C . LYS A 1 84 ? 7.921 -11.015 -15.387 1.00 91.88 84 LYS A C 1
ATOM 626 O O . LYS A 1 84 ? 8.402 -11.989 -14.822 1.00 91.88 84 LYS A O 1
ATOM 631 N N . ASP A 1 85 ? 6.760 -10.457 -15.046 1.00 91.75 85 ASP A N 1
ATOM 632 C CA . ASP A 1 85 ? 5.967 -10.861 -13.880 1.00 91.75 85 ASP A CA 1
ATOM 633 C C . ASP A 1 85 ? 5.163 -12.146 -14.149 1.00 91.75 85 ASP A C 1
ATOM 635 O O . ASP A 1 85 ? 4.411 -12.590 -13.299 1.00 91.75 85 ASP A O 1
ATOM 639 N N . LYS A 1 86 ? 5.269 -12.742 -15.349 1.00 92.12 86 LYS A N 1
ATOM 640 C CA . LYS A 1 86 ? 4.626 -14.020 -15.726 1.00 92.12 86 LYS A CA 1
ATOM 641 C C . LYS A 1 86 ? 3.097 -14.059 -15.549 1.00 92.12 86 LYS A C 1
ATOM 643 O O . LYS A 1 86 ? 2.527 -15.140 -15.503 1.00 92.12 86 LYS A O 1
ATOM 648 N N . ASN A 1 87 ? 2.440 -12.897 -15.550 1.00 89.69 87 ASN A N 1
ATOM 649 C CA . ASN A 1 87 ? 1.023 -12.739 -15.194 1.00 89.69 87 ASN A CA 1
ATOM 650 C C . ASN A 1 87 ? 0.678 -13.146 -13.754 1.00 89.69 87 ASN A C 1
ATOM 652 O O . ASN A 1 87 ? -0.454 -13.534 -13.496 1.00 89.69 87 ASN A O 1
ATOM 656 N N . ASP A 1 88 ? 1.625 -13.013 -12.834 1.00 92.12 88 ASP A N 1
ATOM 657 C CA . ASP A 1 88 ? 1.417 -13.225 -11.410 1.00 92.12 88 ASP A CA 1
ATOM 658 C C . ASP A 1 88 ? 1.327 -11.872 -10.682 1.00 92.12 88 ASP A C 1
ATOM 660 O O . ASP A 1 88 ? 2.241 -11.039 -10.728 1.00 92.12 88 ASP A O 1
ATOM 664 N N . ALA A 1 89 ? 0.190 -11.627 -10.027 1.00 93.62 89 ALA A N 1
ATOM 665 C CA . ALA A 1 89 ? -0.046 -10.390 -9.293 1.00 93.62 89 ALA A CA 1
ATOM 666 C C . ALA A 1 89 ? 0.891 -10.238 -8.084 1.00 93.62 89 ALA A C 1
ATOM 668 O O . ALA A 1 89 ? 1.245 -9.104 -7.747 1.00 93.62 89 ALA A O 1
ATOM 669 N N . VAL A 1 90 ? 1.321 -11.346 -7.471 1.00 94.62 90 VAL A N 1
ATOM 670 C CA . VAL A 1 90 ? 2.296 -11.362 -6.376 1.00 94.62 90 VAL A CA 1
ATOM 671 C C . VAL A 1 90 ? 3.650 -10.892 -6.890 1.00 94.62 90 VAL A C 1
ATOM 673 O O . VAL A 1 90 ? 4.223 -9.966 -6.318 1.00 94.62 90 VAL A O 1
ATOM 676 N N . GLU A 1 91 ? 4.118 -11.428 -8.019 1.00 95.62 91 GLU A N 1
ATOM 677 C CA . GLU A 1 91 ? 5.374 -10.999 -8.651 1.00 95.62 91 GLU A CA 1
ATOM 678 C C . GLU A 1 91 ? 5.330 -9.524 -9.076 1.00 95.62 91 GLU A C 1
ATOM 680 O O . GLU A 1 91 ? 6.283 -8.780 -8.829 1.00 95.62 91 GLU A O 1
ATOM 685 N N . THR A 1 92 ? 4.209 -9.062 -9.650 1.00 96.31 92 THR A N 1
ATOM 686 C CA . THR A 1 92 ? 4.019 -7.638 -9.971 1.00 96.31 92 THR A CA 1
ATOM 687 C C . THR A 1 92 ? 4.103 -6.774 -8.710 1.00 96.31 92 THR A C 1
ATOM 689 O O . THR A 1 92 ? 4.883 -5.825 -8.676 1.00 96.31 92 THR A O 1
ATOM 692 N N . ALA A 1 93 ? 3.334 -7.084 -7.662 1.00 97.00 93 ALA A N 1
ATOM 693 C CA . ALA A 1 93 ? 3.307 -6.278 -6.440 1.00 97.00 93 ALA A CA 1
ATOM 694 C C . ALA A 1 93 ? 4.658 -6.288 -5.709 1.00 97.00 93 ALA A C 1
ATOM 696 O O . ALA A 1 93 ? 5.116 -5.245 -5.243 1.00 97.00 93 ALA A O 1
ATOM 697 N N . LYS A 1 94 ? 5.320 -7.449 -5.652 1.00 97.12 94 LYS A N 1
ATOM 698 C CA . LYS A 1 94 ? 6.645 -7.621 -5.054 1.00 97.12 94 LYS A CA 1
ATOM 699 C C . LYS A 1 94 ? 7.689 -6.771 -5.766 1.00 97.12 94 LYS A C 1
ATOM 701 O O . LYS A 1 94 ? 8.441 -6.050 -5.111 1.00 97.12 94 LYS A O 1
ATOM 706 N N . ARG A 1 95 ? 7.729 -6.829 -7.100 1.00 96.38 95 ARG A N 1
ATOM 707 C CA . ARG A 1 95 ? 8.652 -6.020 -7.898 1.00 96.38 95 ARG A CA 1
ATOM 708 C C . ARG A 1 95 ? 8.436 -4.531 -7.658 1.00 96.38 95 ARG A C 1
ATOM 710 O O . ARG A 1 95 ? 9.406 -3.834 -7.380 1.00 96.38 95 ARG A O 1
ATOM 717 N N . GLU A 1 96 ? 7.196 -4.061 -7.764 1.00 97.25 96 GLU A N 1
ATOM 718 C CA . GLU A 1 96 ? 6.867 -2.643 -7.578 1.00 97.25 96 GLU A CA 1
ATOM 719 C C . GLU A 1 96 ? 7.227 -2.193 -6.159 1.00 97.25 96 GLU A C 1
ATOM 721 O O . GLU A 1 96 ? 7.887 -1.178 -5.986 1.00 97.25 96 GLU A O 1
ATOM 726 N N . TYR A 1 97 ? 6.941 -2.999 -5.134 1.00 97.44 97 TYR A N 1
ATOM 727 C CA . TYR A 1 97 ? 7.367 -2.697 -3.768 1.00 97.44 97 TYR A CA 1
ATOM 728 C C . TYR A 1 97 ? 8.886 -2.518 -3.641 1.00 97.44 97 TYR A C 1
ATOM 730 O O . TYR A 1 97 ? 9.346 -1.531 -3.060 1.00 97.44 97 TYR A O 1
ATOM 738 N N . ILE A 1 98 ? 9.674 -3.445 -4.195 1.00 95.31 98 ILE A N 1
ATOM 739 C CA . ILE A 1 98 ? 11.142 -3.382 -4.154 1.00 95.31 98 ILE A CA 1
ATOM 740 C C . ILE A 1 98 ? 11.648 -2.148 -4.912 1.00 95.31 98 ILE A C 1
ATOM 742 O O . ILE A 1 98 ? 12.463 -1.394 -4.381 1.00 95.31 98 ILE A O 1
ATOM 746 N N . GLU A 1 99 ? 11.165 -1.930 -6.136 1.00 94.69 99 GLU A N 1
ATOM 747 C CA . GLU A 1 99 ? 11.595 -0.826 -6.999 1.00 94.69 99 GLU A CA 1
ATOM 748 C C . GLU A 1 99 ? 11.197 0.536 -6.401 1.00 94.69 99 GLU A C 1
ATOM 750 O O . GLU A 1 99 ? 12.006 1.463 -6.393 1.00 94.69 99 GLU A O 1
ATOM 755 N N . GLU A 1 100 ? 9.993 0.676 -5.847 1.00 95.81 100 GLU A N 1
ATOM 756 C CA . GLU A 1 100 ? 9.468 1.954 -5.360 1.00 95.81 100 GLU A CA 1
ATOM 757 C C . GLU A 1 100 ? 9.951 2.326 -3.951 1.00 95.81 100 GLU A C 1
ATOM 759 O O . GLU A 1 100 ? 10.133 3.515 -3.677 1.00 95.81 100 GLU A O 1
ATOM 764 N N . THR A 1 101 ? 10.184 1.337 -3.076 1.00 95.62 101 THR A N 1
ATOM 765 C CA . THR A 1 101 ? 10.499 1.543 -1.643 1.00 95.62 101 THR A CA 1
ATOM 766 C C . THR A 1 101 ? 11.911 1.116 -1.229 1.00 95.62 101 THR A C 1
ATOM 768 O O . THR A 1 101 ? 12.275 1.257 -0.058 1.00 95.62 101 THR A O 1
ATOM 771 N N . LEU A 1 102 ? 12.702 0.582 -2.168 1.00 95.06 102 LEU A N 1
ATOM 772 C CA . LEU A 1 102 ? 13.999 -0.059 -1.905 1.00 95.06 102 LEU A CA 1
ATOM 773 C C . LEU A 1 102 ? 13.895 -1.260 -0.952 1.00 95.06 102 LEU A C 1
ATOM 775 O O . LEU A 1 102 ? 14.810 -1.515 -0.170 1.00 95.06 102 LEU A O 1
ATOM 779 N N . ASP A 1 103 ? 12.779 -1.991 -1.029 1.00 93.81 103 ASP A N 1
ATOM 780 C CA . ASP A 1 103 ? 12.450 -3.119 -0.147 1.00 93.81 103 ASP A CA 1
ATOM 781 C C . ASP A 1 103 ? 12.518 -2.733 1.340 1.00 93.81 103 ASP A C 1
ATOM 783 O O . ASP A 1 103 ? 13.248 -3.326 2.143 1.00 93.81 103 ASP A O 1
ATOM 787 N N . TYR A 1 104 ? 11.787 -1.678 1.705 1.00 93.56 104 TYR A N 1
ATOM 788 C CA . TYR A 1 104 ? 11.752 -1.172 3.076 1.00 93.56 104 TYR A CA 1
ATOM 789 C C . TYR A 1 104 ? 11.455 -2.293 4.083 1.00 93.56 104 TYR A C 1
ATOM 791 O O . TYR A 1 104 ? 10.535 -3.084 3.921 1.00 93.56 104 TYR A O 1
ATOM 799 N N . GLY A 1 105 ? 12.288 -2.422 5.117 1.00 90.38 105 GLY A N 1
ATOM 800 C CA . GLY A 1 105 ? 12.160 -3.502 6.104 1.00 90.38 105 GLY A CA 1
ATOM 801 C C . GLY A 1 105 ? 12.343 -4.929 5.568 1.00 90.38 105 GLY A C 1
ATOM 802 O O . GLY A 1 105 ? 12.180 -5.880 6.329 1.00 90.38 105 GLY A O 1
ATOM 803 N N . SER A 1 106 ? 12.726 -5.109 4.303 1.00 92.31 106 SER A N 1
ATOM 804 C CA . SER A 1 106 ? 12.768 -6.411 3.634 1.00 92.31 106 SER A CA 1
ATOM 805 C C . SER A 1 106 ? 11.427 -7.150 3.657 1.00 92.31 106 SER A C 1
ATOM 807 O O . SER A 1 106 ? 11.396 -8.371 3.837 1.00 92.31 106 SER A O 1
ATOM 809 N N . LEU A 1 107 ? 10.312 -6.418 3.544 1.00 94.00 107 LEU A N 1
ATOM 810 C CA . LEU A 1 107 ? 8.975 -7.004 3.660 1.00 94.00 107 LEU A CA 1
ATOM 811 C C . LEU A 1 107 ? 8.560 -7.801 2.418 1.00 94.00 107 LEU A C 1
ATOM 813 O O . LEU A 1 107 ? 7.703 -8.677 2.528 1.00 94.00 107 LEU A O 1
ATOM 817 N N . ALA A 1 108 ? 9.208 -7.591 1.265 1.00 94.69 108 ALA A N 1
ATOM 818 C CA . ALA A 1 108 ? 8.924 -8.340 0.039 1.00 94.69 108 ALA A CA 1
ATOM 819 C C . ALA A 1 108 ? 8.999 -9.865 0.228 1.00 94.69 108 ALA A C 1
ATOM 821 O O . ALA A 1 108 ? 8.291 -10.606 -0.448 1.00 94.69 108 ALA A O 1
ATOM 822 N N . ARG A 1 109 ? 9.825 -10.341 1.169 1.00 92.69 109 ARG A N 1
ATOM 823 C CA . ARG A 1 109 ? 9.963 -11.769 1.494 1.00 92.69 109 ARG A CA 1
ATOM 824 C C . ARG A 1 109 ? 8.681 -12.412 2.023 1.00 92.69 109 ARG A C 1
ATOM 826 O O . ARG A 1 109 ? 8.547 -13.621 1.918 1.00 92.69 109 ARG A O 1
ATOM 833 N N . TYR A 1 110 ? 7.770 -11.643 2.624 1.00 92.19 110 TYR A N 1
ATOM 834 C CA . TYR A 1 110 ? 6.517 -12.185 3.161 1.00 92.19 110 TYR A CA 1
ATOM 835 C C . TYR A 1 110 ? 5.535 -12.560 2.048 1.00 92.19 110 TYR A C 1
ATOM 837 O O . TYR A 1 110 ? 4.736 -13.473 2.225 1.00 92.19 110 TYR A O 1
ATOM 845 N N . LEU A 1 111 ? 5.650 -11.924 0.878 1.00 92.50 111 LEU A N 1
ATOM 846 C CA . LEU A 1 111 ? 4.841 -12.255 -0.294 1.00 92.50 111 LEU A CA 1
ATOM 847 C C . LEU A 1 111 ? 5.172 -13.640 -0.869 1.00 92.50 111 LEU A C 1
ATOM 849 O O . LEU A 1 111 ? 4.286 -14.276 -1.421 1.00 92.50 111 LEU A O 1
ATOM 853 N N . ASP A 1 112 ? 6.399 -14.137 -0.680 1.00 87.69 112 ASP A N 1
ATOM 854 C CA . ASP A 1 112 ? 6.828 -15.460 -1.170 1.00 87.69 112 ASP A CA 1
ATOM 855 C C . ASP A 1 112 ? 6.148 -16.631 -0.448 1.00 87.69 112 ASP A C 1
ATOM 857 O O . ASP A 1 112 ? 6.154 -17.759 -0.936 1.00 87.69 112 ASP A O 1
ATOM 861 N N . PHE A 1 113 ? 5.600 -16.370 0.738 1.00 81.00 113 PHE A N 1
ATOM 862 C CA . PHE A 1 113 ? 5.006 -17.377 1.616 1.00 81.00 113 PHE A CA 1
ATOM 863 C C . PHE A 1 113 ? 3.531 -17.093 1.919 1.00 81.00 113 PHE A C 1
ATOM 865 O O . PHE A 1 113 ? 2.905 -17.830 2.679 1.00 81.00 113 PHE A O 1
ATOM 872 N N . ALA A 1 114 ? 2.995 -15.997 1.383 1.00 80.75 114 ALA A N 1
ATOM 873 C CA . ALA A 1 114 ? 1.630 -15.575 1.622 1.00 80.75 114 ALA A CA 1
ATOM 874 C C . ALA A 1 114 ? 0.659 -16.453 0.825 1.00 80.75 114 ALA A C 1
ATOM 876 O O . ALA A 1 114 ? 0.748 -16.531 -0.397 1.00 80.75 114 ALA A O 1
ATOM 877 N N . ASP A 1 115 ? -0.289 -17.081 1.519 1.00 78.88 115 ASP A N 1
ATOM 878 C CA . ASP A 1 115 ? -1.422 -17.745 0.876 1.00 78.88 115 ASP A CA 1
ATOM 879 C C . ASP A 1 115 ? -2.526 -16.716 0.607 1.00 78.88 115 ASP A C 1
ATOM 881 O O . ASP A 1 115 ? -3.115 -16.173 1.541 1.00 78.88 115 ASP A O 1
ATOM 885 N N . PHE A 1 116 ? -2.778 -16.422 -0.666 1.00 79.94 116 PHE A N 1
ATOM 886 C CA . PHE A 1 116 ? -3.848 -15.522 -1.103 1.00 79.94 116 PHE A CA 1
ATOM 887 C C . PHE A 1 116 ? -5.066 -16.261 -1.668 1.00 79.94 116 PHE A C 1
ATOM 889 O O . PHE A 1 116 ? -6.105 -15.632 -1.881 1.00 79.94 116 PHE A O 1
ATOM 896 N N . ASP A 1 117 ? -4.959 -17.575 -1.870 1.00 70.19 117 ASP A N 1
ATOM 897 C CA . ASP A 1 117 ? -5.989 -18.390 -2.517 1.00 70.19 117 ASP A CA 1
ATOM 898 C C . ASP A 1 117 ? -6.950 -19.021 -1.497 1.00 70.19 117 ASP A C 1
ATOM 900 O O . ASP A 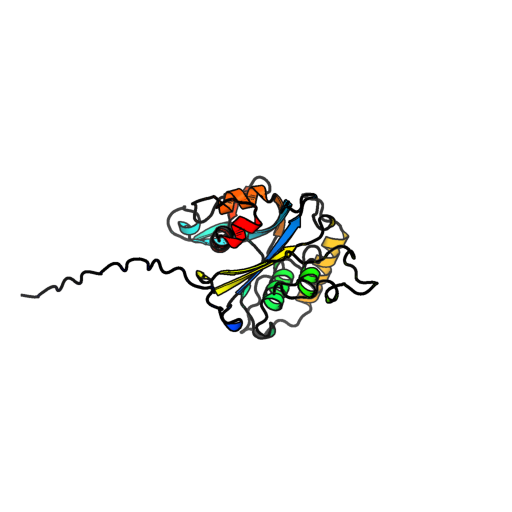1 117 ? -7.950 -19.637 -1.869 1.00 70.19 117 ASP A O 1
ATOM 904 N N . GLY A 1 118 ? -6.670 -18.864 -0.195 1.00 55.53 118 GLY A N 1
ATOM 905 C CA . GLY A 1 118 ? -7.529 -19.324 0.903 1.00 55.53 118 GLY A CA 1
ATOM 906 C C . GLY A 1 118 ? -7.717 -20.845 0.945 1.00 55.53 118 GLY A C 1
ATOM 907 O O . GLY A 1 118 ? -8.643 -21.334 1.595 1.00 55.53 118 GLY A O 1
ATOM 908 N N . GLY A 1 119 ? -6.870 -21.582 0.223 1.00 41.38 119 GLY A N 1
ATOM 909 C CA . GLY A 1 119 ? -6.971 -23.024 0.003 1.00 41.38 119 GLY A CA 1
ATOM 910 C C . GLY A 1 119 ? -5.688 -23.794 0.312 1.00 41.38 119 GLY A C 1
ATOM 911 O O . GLY A 1 119 ? -5.663 -25.013 0.127 1.00 41.38 119 GLY A O 1
ATOM 912 N N . GLY A 1 120 ? -4.628 -23.122 0.768 1.00 45.53 120 GLY A N 1
ATOM 913 C CA . GLY A 1 120 ? -3.375 -23.762 1.129 1.00 45.53 120 GLY A CA 1
ATOM 914 C C . GLY A 1 120 ? -3.479 -24.531 2.442 1.00 45.53 120 GLY A C 1
ATOM 915 O O . GLY A 1 120 ? -4.025 -24.061 3.440 1.00 45.53 120 GLY A O 1
ATOM 916 N N . ASP A 1 121 ? -2.902 -25.731 2.466 1.00 48.47 121 ASP A N 1
ATOM 917 C CA . ASP A 1 121 ? -2.558 -26.391 3.719 1.00 48.47 121 ASP A CA 1
ATOM 918 C C . ASP A 1 121 ? -1.545 -25.497 4.455 1.00 48.47 121 ASP A C 1
ATOM 920 O O . ASP A 1 121 ? -0.368 -25.449 4.097 1.00 48.47 121 ASP A O 1
ATOM 924 N N . ILE A 1 122 ? -2.002 -24.769 5.478 1.00 50.69 122 ILE A N 1
ATOM 925 C CA . ILE A 1 122 ? -1.178 -23.881 6.320 1.00 50.69 122 ILE A CA 1
ATOM 926 C C . ILE A 1 122 ? 0.024 -24.649 6.918 1.00 50.69 122 ILE A C 1
ATOM 928 O O . ILE A 1 122 ? 1.040 -24.062 7.293 1.00 50.69 122 ILE A O 1
ATOM 932 N N . ALA A 1 123 ? -0.047 -25.985 7.009 1.00 49.41 123 ALA A N 1
ATOM 933 C CA . ALA A 1 123 ? 1.087 -26.804 7.424 1.00 49.41 123 ALA A CA 1
ATOM 934 C C . ALA A 1 123 ? 2.188 -26.914 6.349 1.00 49.41 123 ALA A C 1
ATOM 936 O O . ALA A 1 123 ? 3.353 -27.087 6.712 1.00 49.41 123 ALA A O 1
ATOM 937 N N . ALA A 1 124 ? 1.852 -26.784 5.062 1.00 47.41 124 ALA A N 1
ATOM 938 C CA . ALA A 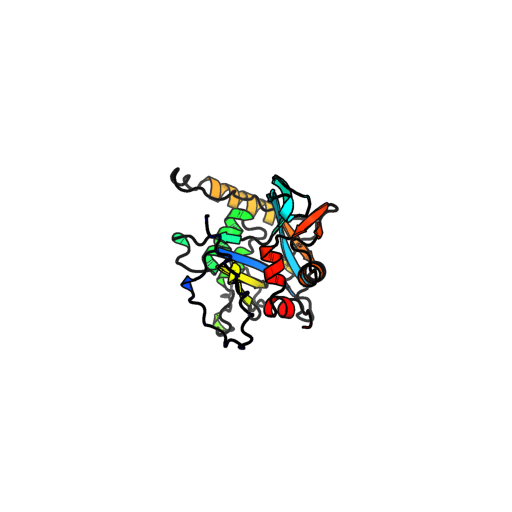1 124 ? 2.777 -26.838 3.928 1.00 47.41 124 ALA A CA 1
ATOM 939 C C . ALA A 1 124 ? 3.471 -25.494 3.637 1.00 47.41 124 ALA A C 1
ATOM 941 O O . ALA A 1 124 ? 4.572 -25.488 3.090 1.00 47.41 124 ALA A O 1
ATOM 942 N N . THR A 1 125 ? 2.886 -24.366 4.055 1.00 45.16 125 THR A N 1
ATOM 943 C CA . THR A 1 125 ? 3.531 -23.036 4.013 1.00 45.16 125 THR A CA 1
ATOM 944 C C . THR A 1 125 ? 4.477 -22.794 5.194 1.00 45.16 125 THR A C 1
ATOM 946 O O . THR A 1 125 ? 5.093 -21.730 5.301 1.00 45.16 125 THR A O 1
ATOM 949 N N . ARG A 1 126 ? 4.661 -23.792 6.076 1.00 48.19 126 ARG A N 1
ATOM 950 C CA . ARG A 1 126 ? 5.642 -23.730 7.163 1.00 48.19 126 ARG A CA 1
ATOM 951 C C . ARG A 1 126 ? 7.047 -23.595 6.599 1.00 48.19 126 ARG A C 1
ATOM 953 O O . ARG A 1 126 ? 7.600 -24.500 5.978 1.00 48.19 126 ARG A O 1
ATOM 960 N N . ILE A 1 127 ? 7.633 -22.445 6.888 1.00 50.50 127 ILE A N 1
ATOM 961 C CA . ILE A 1 127 ? 8.996 -22.099 6.520 1.00 50.50 127 ILE A CA 1
ATOM 962 C C . ILE A 1 127 ? 9.949 -23.161 7.100 1.00 50.50 127 ILE A C 1
ATOM 964 O O . ILE A 1 127 ? 9.841 -23.489 8.288 1.00 50.50 127 ILE A O 1
ATOM 968 N N . PRO A 1 128 ? 10.876 -23.718 6.296 1.00 44.81 128 PRO A N 1
ATOM 969 C CA . PRO A 1 128 ? 11.789 -24.747 6.766 1.00 44.81 128 PRO A CA 1
ATOM 970 C C . PRO A 1 128 ? 12.607 -24.264 7.976 1.00 44.81 128 PRO A C 1
ATOM 972 O O . PRO A 1 128 ? 12.921 -23.069 8.070 1.00 44.81 128 PRO A O 1
ATOM 975 N N . PRO A 1 129 ? 13.006 -25.170 8.890 1.00 38.16 129 PRO A N 1
ATOM 976 C CA . PRO A 1 129 ? 13.875 -24.823 10.010 1.00 38.16 129 PRO A CA 1
ATOM 977 C C . PRO A 1 129 ? 15.136 -24.097 9.507 1.00 38.16 129 PRO A C 1
ATOM 979 O O . PRO A 1 129 ? 15.915 -24.665 8.745 1.00 38.16 129 PRO A O 1
ATOM 982 N N . GLY A 1 130 ? 15.314 -22.830 9.902 1.00 47.94 130 GLY A N 1
ATOM 983 C CA . GLY A 1 130 ? 16.417 -21.964 9.452 1.00 47.94 130 GLY A CA 1
ATOM 984 C C . GLY A 1 130 ? 16.010 -20.774 8.569 1.00 47.94 130 GLY A C 1
ATOM 985 O O . GLY A 1 130 ? 16.845 -19.910 8.296 1.00 47.94 130 GLY A O 1
ATOM 986 N N . GLY A 1 131 ? 14.742 -20.673 8.156 1.00 53.31 131 GLY A N 1
ATOM 987 C CA . GLY A 1 131 ? 14.219 -19.458 7.528 1.00 53.31 131 GLY A CA 1
ATOM 988 C C . GLY A 1 131 ? 14.189 -18.273 8.502 1.00 53.31 131 GLY A C 1
ATOM 989 O O . GLY A 1 131 ? 13.876 -18.417 9.679 1.00 53.31 131 GLY A O 1
ATOM 990 N N . LYS A 1 132 ? 14.523 -17.071 8.018 1.00 57.34 132 LYS A N 1
ATOM 991 C CA . LYS A 1 132 ? 14.635 -15.834 8.824 1.00 57.34 132 LYS A CA 1
ATOM 992 C C . LYS A 1 132 ? 13.286 -15.202 9.212 1.00 57.34 132 LYS A C 1
ATOM 994 O O . LYS A 1 132 ? 13.237 -14.001 9.486 1.00 57.34 132 LYS A O 1
ATOM 999 N N . VAL A 1 133 ? 12.197 -15.956 9.160 1.00 55.69 133 VAL A N 1
ATOM 1000 C CA . VAL A 1 133 ? 10.841 -15.490 9.473 1.00 55.69 133 VAL A CA 1
ATOM 1001 C C . VAL A 1 133 ? 10.376 -16.267 10.708 1.00 55.69 133 VAL A C 1
ATOM 1003 O O . VAL A 1 133 ? 10.629 -17.473 10.770 1.00 55.69 133 VAL A O 1
ATOM 1006 N N . PRO A 1 134 ? 9.767 -15.618 11.717 1.00 54.72 134 PRO A N 1
ATOM 1007 C CA . PRO A 1 134 ? 9.337 -16.306 12.931 1.00 54.72 134 PRO A CA 1
ATOM 1008 C C . PRO A 1 134 ? 8.439 -17.507 12.596 1.00 54.72 134 PRO A C 1
ATOM 1010 O O . PRO A 1 134 ? 7.471 -17.350 11.859 1.00 54.72 134 PRO A O 1
ATOM 1013 N N . MET A 1 135 ? 8.724 -18.689 13.163 1.00 48.78 135 MET A N 1
ATOM 1014 C CA . MET A 1 135 ? 7.942 -19.929 12.952 1.00 48.78 135 MET A CA 1
ATOM 1015 C C . MET A 1 135 ? 6.444 -19.809 13.312 1.00 48.78 135 MET A C 1
ATOM 1017 O O . MET A 1 135 ? 5.680 -20.734 13.054 1.00 48.78 135 MET A O 1
ATOM 1021 N N . THR A 1 136 ? 6.023 -18.708 13.937 1.00 53.41 136 THR A N 1
ATOM 1022 C CA . THR A 1 136 ? 4.643 -18.441 14.362 1.00 53.41 136 THR A CA 1
ATOM 1023 C C . 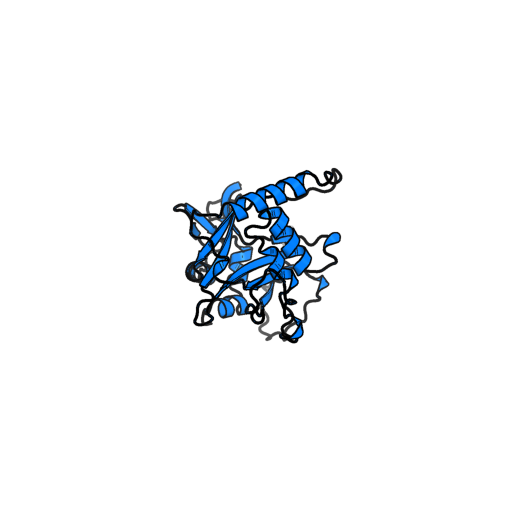THR A 1 136 ? 3.835 -17.611 13.365 1.00 53.41 136 THR A C 1
ATOM 1025 O O . THR A 1 136 ? 2.642 -17.423 13.583 1.00 53.41 136 THR A O 1
ATOM 1028 N N . TRP A 1 137 ? 4.444 -17.102 12.291 1.00 59.38 137 TRP A N 1
ATOM 1029 C CA . TRP A 1 137 ? 3.710 -16.397 11.242 1.00 59.38 137 TRP A CA 1
ATOM 1030 C C . TRP A 1 137 ? 3.044 -17.414 10.306 1.00 59.38 137 TRP A C 1
ATOM 1032 O O . TRP A 1 137 ? 3.732 -18.231 9.697 1.00 59.38 137 TRP A O 1
ATOM 1042 N N . SER A 1 138 ? 1.711 -17.396 10.233 1.00 58.75 138 SER A N 1
ATOM 1043 C CA . SER A 1 138 ? 0.928 -18.366 9.453 1.00 58.75 138 SER A CA 1
ATOM 1044 C C . SER A 1 138 ? 0.495 -17.853 8.080 1.00 58.75 138 SER A C 1
ATOM 1046 O O . SER A 1 138 ? 0.149 -18.667 7.231 1.00 58.75 138 SER A O 1
ATOM 1048 N N . GLY A 1 139 ? 0.449 -16.530 7.871 1.00 63.41 139 GLY A N 1
ATOM 1049 C CA . GLY A 1 139 ? -0.075 -15.921 6.641 1.00 63.41 139 GLY A CA 1
ATOM 1050 C C . GLY A 1 139 ? -1.537 -16.280 6.319 1.00 63.41 139 GLY A C 1
ATOM 1051 O O . GLY A 1 139 ? -2.011 -15.968 5.234 1.00 63.41 139 GLY A O 1
ATOM 1052 N N . ALA A 1 140 ? -2.258 -16.931 7.239 1.00 63.47 140 ALA A N 1
ATOM 1053 C CA . ALA A 1 140 ? -3.556 -17.558 6.974 1.00 63.47 140 ALA A CA 1
ATOM 1054 C C . ALA A 1 140 ? -4.717 -16.561 6.813 1.00 63.47 140 ALA A C 1
ATOM 1056 O O . ALA A 1 140 ? -5.810 -16.946 6.409 1.00 63.47 140 ALA A O 1
ATOM 1057 N N . GLU A 1 141 ? -4.496 -15.288 7.147 1.00 78.56 141 GLU A N 1
ATOM 1058 C CA . GLU A 1 141 ? -5.501 -14.224 7.048 1.00 78.56 141 GLU A CA 1
ATOM 1059 C C . GLU A 1 141 ? -5.106 -13.125 6.054 1.00 78.56 141 GLU A C 1
ATOM 1061 O O . GLU A 1 141 ? -5.582 -11.987 6.147 1.00 78.56 141 GLU A O 1
ATOM 1066 N N . ASN A 1 142 ? -4.224 -13.458 5.110 1.00 87.62 142 ASN A N 1
ATOM 1067 C CA . ASN A 1 142 ? -3.970 -12.609 3.958 1.00 87.62 142 ASN A CA 1
ATOM 1068 C C . ASN A 1 142 ? -5.229 -12.516 3.089 1.00 87.62 142 ASN A C 1
ATOM 1070 O O . ASN A 1 142 ? -6.068 -13.417 3.051 1.00 87.62 142 ASN A O 1
ATOM 1074 N N . LEU A 1 143 ? -5.373 -11.395 2.391 1.00 89.00 143 LEU A N 1
ATOM 1075 C CA . LEU A 1 143 ? -6.542 -11.116 1.565 1.00 89.00 143 LEU A CA 1
ATOM 1076 C C . LEU A 1 143 ? -6.083 -10.622 0.198 1.00 89.00 143 LEU A C 1
ATOM 1078 O O . LEU A 1 143 ? -5.295 -9.684 0.112 1.00 89.00 143 LEU A O 1
ATOM 1082 N N . ALA A 1 144 ? -6.613 -11.212 -0.870 1.00 92.00 144 ALA A N 1
ATOM 1083 C CA . ALA A 1 144 ? -6.491 -10.679 -2.220 1.00 92.00 144 ALA A CA 1
ATOM 1084 C C . ALA A 1 144 ? -7.831 -10.094 -2.674 1.00 92.00 144 ALA A C 1
ATOM 1086 O O . ALA A 1 144 ? -8.865 -10.757 -2.613 1.00 92.00 144 ALA A O 1
ATOM 1087 N N . LEU A 1 145 ? -7.820 -8.842 -3.138 1.00 92.44 145 LEU A N 1
ATOM 1088 C CA . LEU A 1 145 ? -8.996 -8.165 -3.689 1.00 92.44 145 LEU A CA 1
ATOM 1089 C C . LEU A 1 145 ? -8.764 -7.768 -5.139 1.00 92.44 145 LEU A C 1
ATOM 1091 O O . LEU A 1 145 ? -7.735 -7.185 -5.469 1.00 92.44 145 LEU A O 1
ATOM 1095 N N . TYR A 1 146 ? -9.766 -7.985 -5.988 1.00 92.94 146 TYR A N 1
ATOM 1096 C CA . TYR A 1 146 ? -9.775 -7.444 -7.342 1.00 92.94 146 TYR A CA 1
ATOM 1097 C C . TYR A 1 146 ? -10.644 -6.186 -7.426 1.00 92.94 146 TYR A C 1
ATOM 1099 O O . TYR A 1 146 ? -11.865 -6.226 -7.269 1.00 92.94 146 TYR A O 1
ATOM 1107 N N . PHE A 1 147 ? -10.019 -5.051 -7.729 1.00 93.69 147 PHE A N 1
ATOM 1108 C CA . PHE A 1 147 ? -10.688 -3.778 -7.953 1.00 93.69 147 PHE A CA 1
ATOM 1109 C C . PHE A 1 147 ? -10.912 -3.536 -9.449 1.00 93.69 147 PHE A C 1
ATOM 1111 O O . PHE A 1 147 ? -10.078 -2.955 -10.155 1.00 93.69 147 PHE A O 1
ATOM 1118 N N . ALA A 1 148 ? -12.084 -3.961 -9.925 1.00 92.81 148 ALA A N 1
ATOM 1119 C CA . ALA A 1 148 ? -12.466 -3.910 -11.335 1.00 92.81 148 ALA A CA 1
ATOM 1120 C C . ALA A 1 148 ? -12.333 -2.525 -12.006 1.00 92.81 148 ALA A C 1
ATOM 1122 O O . ALA A 1 148 ? -11.813 -2.479 -13.123 1.00 92.81 148 ALA A O 1
ATOM 1123 N N . PRO A 1 149 ? -12.698 -1.385 -11.375 1.00 94.25 149 PRO A N 1
ATOM 1124 C CA . PRO A 1 149 ? -12.589 -0.072 -12.021 1.00 94.25 149 PRO A CA 1
ATOM 1125 C C . PRO A 1 149 ? -11.168 0.312 -12.457 1.00 94.25 149 PRO A C 1
ATOM 1127 O O . PRO A 1 149 ? -11.012 1.102 -13.387 1.00 94.25 149 PRO A O 1
ATOM 1130 N N . ALA A 1 150 ? -10.139 -0.238 -11.805 1.00 94.00 150 ALA A N 1
ATOM 1131 C CA . ALA A 1 150 ? -8.739 -0.035 -12.180 1.00 94.00 150 ALA A CA 1
ATOM 1132 C C . ALA A 1 150 ? -8.081 -1.291 -12.778 1.00 94.00 150 ALA A C 1
ATOM 1134 O O . ALA A 1 150 ? -6.899 -1.241 -13.110 1.00 94.00 150 ALA A O 1
ATOM 1135 N N . ALA A 1 151 ? -8.824 -2.397 -12.915 1.00 95.00 151 ALA A N 1
ATOM 1136 C CA . ALA A 1 151 ? -8.287 -3.723 -13.212 1.00 95.00 151 ALA A CA 1
ATOM 1137 C C . ALA A 1 151 ? -7.065 -4.052 -12.332 1.00 95.00 151 ALA A C 1
ATOM 1139 O O . ALA A 1 151 ? -6.006 -4.425 -12.839 1.00 95.00 151 ALA A O 1
ATOM 1140 N N . MET A 1 152 ? -7.197 -3.831 -11.023 1.00 95.62 152 MET A N 1
ATOM 1141 C CA . MET A 1 152 ? -6.085 -3.889 -10.078 1.00 95.62 152 MET A CA 1
ATOM 1142 C C . MET A 1 152 ? -6.286 -4.988 -9.044 1.00 95.62 152 MET A C 1
ATOM 1144 O O . MET A 1 152 ? -7.341 -5.036 -8.422 1.00 95.62 152 MET A O 1
ATOM 1148 N N . THR A 1 153 ? -5.264 -5.805 -8.817 1.00 95.06 153 THR A N 1
ATOM 1149 C CA . THR A 1 153 ? -5.228 -6.759 -7.701 1.00 95.06 153 THR A CA 1
ATOM 1150 C C . THR A 1 153 ? -4.548 -6.108 -6.498 1.00 95.06 153 THR A C 1
ATOM 1152 O O . THR A 1 153 ? -3.502 -5.482 -6.647 1.00 95.06 153 THR A O 1
ATOM 1155 N N . LEU A 1 154 ? -5.126 -6.221 -5.307 1.00 95.56 154 LEU A N 1
ATOM 1156 C CA . LEU A 1 154 ? -4.540 -5.729 -4.063 1.00 95.56 154 LEU A CA 1
ATOM 1157 C C . LEU A 1 154 ? -4.287 -6.889 -3.120 1.00 95.56 154 LEU A C 1
ATOM 1159 O O . LEU A 1 154 ? -5.203 -7.657 -2.838 1.00 95.56 154 LEU A O 1
ATOM 1163 N N . LEU A 1 155 ? -3.060 -6.968 -2.624 1.00 96.19 155 LEU A N 1
ATOM 1164 C CA . LEU A 1 155 ? -2.582 -8.022 -1.747 1.00 96.19 155 LEU A CA 1
ATOM 1165 C C . LEU A 1 155 ? -2.389 -7.456 -0.342 1.00 96.19 155 LEU A C 1
ATOM 1167 O O . LEU A 1 155 ? -1.470 -6.676 -0.098 1.00 96.19 155 LEU A O 1
ATOM 1171 N N . PHE A 1 156 ? -3.261 -7.834 0.582 1.00 95.88 156 PHE A N 1
ATOM 1172 C CA . PHE A 1 156 ? -3.137 -7.516 1.997 1.00 95.88 156 PHE A CA 1
ATOM 1173 C C . PHE A 1 156 ? -2.297 -8.611 2.642 1.00 95.88 156 PHE A C 1
ATOM 1175 O O . PHE A 1 156 ? -2.760 -9.741 2.796 1.00 95.88 156 PHE A O 1
ATOM 1182 N N . CYS A 1 157 ? -1.057 -8.270 2.975 1.00 95.56 157 CYS A N 1
ATOM 1183 C CA . CYS A 1 157 ? -0.062 -9.201 3.482 1.00 95.56 157 CYS A CA 1
ATOM 1184 C C . CYS A 1 157 ? 0.232 -8.890 4.951 1.00 95.56 157 CYS A C 1
ATOM 1186 O O . CYS A 1 157 ? 0.777 -7.834 5.283 1.00 95.56 157 CYS A O 1
ATOM 1188 N N . GLU A 1 158 ? -0.156 -9.798 5.837 1.00 94.31 158 GLU A N 1
ATOM 1189 C CA . GLU A 1 158 ? 0.152 -9.690 7.254 1.00 94.31 158 GLU A CA 1
ATOM 1190 C C . GLU A 1 158 ? 1.654 -9.871 7.478 1.00 94.31 158 GLU A C 1
ATOM 1192 O O . GLU A 1 158 ? 2.275 -10.770 6.913 1.00 94.31 158 GLU A O 1
ATOM 1197 N N . VAL A 1 159 ? 2.237 -9.062 8.356 1.00 93.81 159 VAL A N 1
ATOM 1198 C CA . VAL A 1 159 ? 3.615 -9.206 8.829 1.00 93.81 159 VAL A CA 1
ATOM 1199 C C . VAL A 1 159 ? 3.654 -9.188 10.360 1.00 93.81 159 VAL A C 1
ATOM 1201 O O . VAL A 1 159 ? 2.753 -8.638 11.001 1.00 93.81 159 VAL A O 1
ATOM 1204 N N . PRO A 1 160 ? 4.686 -9.779 10.987 1.00 92.38 160 PRO A N 1
ATOM 1205 C CA . PRO A 1 160 ? 4.829 -9.761 12.436 1.00 92.38 160 PRO A CA 1
ATOM 1206 C C . PRO A 1 160 ? 4.865 -8.332 13.011 1.00 92.38 160 PRO A C 1
ATOM 1208 O O . PRO A 1 160 ? 5.518 -7.461 12.430 1.00 92.38 160 PRO A O 1
ATOM 1211 N N . PRO A 1 161 ? 4.278 -8.083 14.200 1.00 91.75 161 PRO A N 1
ATOM 1212 C CA . PRO A 1 161 ? 4.323 -6.772 14.856 1.00 91.75 161 PRO A CA 1
ATOM 1213 C C . PRO A 1 161 ? 5.734 -6.205 15.063 1.00 91.75 161 PRO A C 1
ATOM 1215 O O . PRO A 1 161 ? 5.911 -4.991 15.053 1.00 91.75 161 PRO A O 1
ATOM 1218 N N . CYS A 1 162 ? 6.751 -7.065 15.193 1.00 90.94 162 CYS A N 1
ATOM 1219 C CA . CYS A 1 162 ? 8.150 -6.651 15.336 1.00 90.94 162 CYS A CA 1
ATOM 1220 C C . CYS A 1 162 ? 8.765 -6.032 14.067 1.00 90.94 162 CYS A C 1
ATOM 1222 O O . CYS A 1 162 ? 9.894 -5.552 14.124 1.00 90.94 162 CYS A O 1
ATOM 1224 N N . GLU A 1 163 ? 8.072 -6.068 12.925 1.00 91.81 163 GLU A N 1
ATOM 1225 C CA . GLU A 1 163 ? 8.517 -5.405 11.692 1.00 91.81 163 GLU A CA 1
ATOM 1226 C C . GLU A 1 163 ? 8.192 -3.905 11.666 1.00 91.81 163 GLU A C 1
ATOM 1228 O O . GLU A 1 163 ? 8.765 -3.165 10.857 1.00 91.81 163 GLU A O 1
ATOM 1233 N N . VAL A 1 164 ? 7.295 -3.450 12.548 1.00 91.31 164 VAL A N 1
ATOM 1234 C CA . VAL A 1 164 ? 6.918 -2.041 12.668 1.00 91.31 164 VAL A CA 1
ATOM 1235 C C . VAL A 1 164 ? 8.057 -1.270 13.324 1.00 91.31 164 VAL A C 1
ATOM 1237 O O . VAL A 1 164 ? 8.453 -1.572 14.446 1.00 91.31 164 VAL A O 1
ATOM 1240 N N . ASP A 1 165 ? 8.561 -0.255 12.626 1.00 84.88 165 ASP A N 1
ATOM 1241 C CA . ASP A 1 165 ? 9.527 0.680 13.198 1.00 84.88 165 ASP A CA 1
ATOM 1242 C C . ASP A 1 165 ? 8.828 1.736 14.058 1.00 84.88 165 ASP A C 1
ATOM 1244 O O . ASP A 1 165 ? 7.710 2.172 13.760 1.00 84.88 165 ASP A O 1
ATOM 1248 N N . GLU A 1 166 ? 9.522 2.199 15.096 1.00 77.25 166 GLU A N 1
ATOM 1249 C CA . GLU A 1 166 ? 9.107 3.395 15.819 1.00 77.25 166 GLU A CA 1
ATOM 1250 C C . GLU A 1 166 ? 9.265 4.636 14.918 1.00 77.25 166 GLU A C 1
ATOM 1252 O O . GLU A 1 166 ? 10.250 4.744 14.172 1.00 77.25 166 GLU A O 1
ATOM 1257 N N . PRO A 1 167 ? 8.327 5.602 14.962 1.00 69.31 167 PRO A N 1
ATOM 1258 C CA . PRO A 1 167 ? 8.405 6.808 14.145 1.00 69.31 167 PRO A CA 1
ATOM 1259 C C . PRO A 1 167 ? 9.750 7.532 14.302 1.00 69.31 167 PRO A C 1
ATOM 1261 O O . PRO A 1 167 ? 10.148 7.918 15.398 1.00 69.31 167 PRO A O 1
ATOM 1264 N N . GLY A 1 168 ? 10.455 7.741 13.186 1.00 66.81 168 GLY A N 1
ATOM 1265 C CA . GLY A 1 168 ? 11.745 8.440 13.166 1.00 66.81 168 GLY A CA 1
ATOM 1266 C C . GLY A 1 168 ? 12.953 7.600 13.601 1.00 66.81 168 GLY A C 1
ATOM 1267 O O . GLY A 1 168 ? 14.064 8.129 13.635 1.00 66.81 168 GLY A O 1
ATOM 1268 N N . GLN A 1 169 ? 12.771 6.310 13.890 1.00 69.19 169 GLN A N 1
ATOM 1269 C CA . GLN A 1 169 ? 13.850 5.387 14.237 1.00 69.19 169 GLN A CA 1
ATOM 1270 C C . GLN A 1 169 ? 13.878 4.203 13.278 1.00 69.19 169 GLN A C 1
ATOM 1272 O O . GLN A 1 169 ? 13.543 3.079 13.638 1.00 69.19 169 GLN A O 1
ATOM 1277 N N . GLU A 1 170 ? 14.324 4.444 12.046 1.00 77.06 170 GLU A N 1
ATOM 1278 C CA . GLU A 1 170 ? 14.671 3.334 11.166 1.00 77.06 170 GLU A CA 1
ATOM 1279 C C . GLU A 1 170 ? 15.988 2.689 11.653 1.00 77.06 170 GLU A C 1
ATOM 1281 O O . GLU A 1 170 ? 17.020 3.371 11.729 1.00 77.06 170 GLU A O 1
ATOM 1286 N N . PRO A 1 171 ? 16.003 1.384 11.983 1.00 78.69 171 PRO A N 1
ATOM 1287 C CA . PRO A 1 171 ? 17.218 0.685 12.374 1.00 78.69 171 PRO A CA 1
ATOM 1288 C C . PRO A 1 171 ? 18.303 0.805 11.300 1.00 78.69 171 PRO A C 1
ATOM 1290 O O . PRO A 1 171 ? 18.049 0.591 10.114 1.00 78.69 171 PRO A O 1
ATOM 1293 N N . ALA A 1 172 ? 19.554 1.037 11.710 1.00 82.88 172 ALA A N 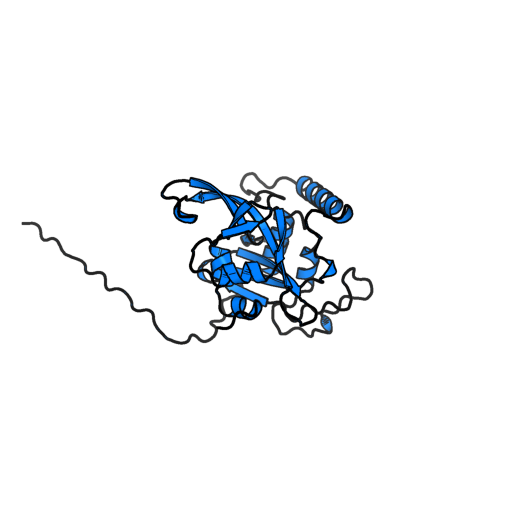1
ATOM 1294 C CA . ALA A 1 172 ? 20.687 1.164 10.784 1.00 82.88 172 ALA A CA 1
ATOM 1295 C C . ALA A 1 172 ? 20.826 -0.035 9.824 1.00 82.88 172 ALA A C 1
ATOM 1297 O O . ALA A 1 172 ? 21.267 0.120 8.686 1.00 82.88 172 ALA A O 1
ATOM 1298 N N . ALA A 1 173 ? 20.413 -1.228 10.263 1.00 82.50 173 ALA A N 1
ATOM 1299 C CA . ALA A 1 173 ? 20.379 -2.422 9.428 1.00 82.50 173 ALA A CA 1
ATOM 1300 C C . ALA A 1 173 ? 19.375 -2.320 8.263 1.00 82.50 173 ALA A C 1
ATOM 1302 O O . ALA A 1 173 ? 19.709 -2.764 7.167 1.00 82.50 173 ALA A O 1
ATOM 1303 N N . LYS A 1 174 ? 18.184 -1.735 8.470 1.00 82.06 174 LYS A N 1
ATOM 1304 C CA . LYS A 1 174 ? 17.184 -1.522 7.405 1.00 82.06 174 LYS A CA 1
ATOM 1305 C C . LYS A 1 174 ? 17.695 -0.497 6.394 1.00 82.06 174 LYS A C 1
ATOM 1307 O O . LYS A 1 174 ? 17.773 -0.809 5.209 1.00 82.06 174 LYS A O 1
ATOM 1312 N N . LYS A 1 175 ? 18.223 0.630 6.881 1.00 84.38 175 LYS A N 1
ATOM 1313 C CA . LYS A 1 175 ? 18.847 1.658 6.036 1.00 84.38 175 LYS A CA 1
ATOM 1314 C C . LYS A 1 175 ? 19.998 1.115 5.185 1.00 84.38 175 LYS A C 1
ATOM 1316 O O . LYS A 1 175 ? 20.087 1.419 4.000 1.00 84.38 175 LYS A O 1
ATOM 1321 N N . ARG A 1 176 ? 20.876 0.288 5.768 1.00 87.06 176 ARG A N 1
ATOM 1322 C CA . ARG A 1 176 ? 21.967 -0.360 5.022 1.00 87.06 176 ARG A CA 1
ATOM 1323 C C . ARG A 1 176 ? 21.429 -1.274 3.922 1.00 87.06 176 ARG A C 1
ATOM 1325 O O . ARG A 1 176 ? 21.922 -1.212 2.806 1.00 87.06 176 ARG A O 1
ATOM 1332 N N . ARG A 1 177 ? 20.393 -2.069 4.206 1.00 86.31 177 ARG A N 1
ATOM 1333 C CA . ARG A 1 177 ? 19.762 -2.916 3.182 1.00 86.31 177 ARG A CA 1
ATOM 1334 C C . ARG A 1 177 ? 19.150 -2.097 2.055 1.00 86.31 177 ARG A C 1
ATOM 1336 O O . ARG A 1 177 ? 19.361 -2.450 0.911 1.00 86.31 177 ARG A O 1
ATOM 1343 N N . GLN A 1 178 ? 18.466 -0.992 2.348 1.00 85.44 178 GLN A N 1
ATOM 1344 C CA . GLN A 1 178 ? 17.937 -0.113 1.298 1.00 85.44 178 GLN A CA 1
ATOM 1345 C C . GLN A 1 178 ? 19.047 0.467 0.414 1.00 85.44 178 GLN A C 1
ATOM 1347 O O . GLN A 1 178 ? 18.873 0.571 -0.797 1.00 85.44 178 GLN A O 1
ATOM 1352 N N . GLN A 1 179 ? 20.196 0.820 0.999 1.00 88.31 179 GLN A N 1
ATOM 1353 C CA . GLN A 1 179 ? 21.371 1.266 0.242 1.00 88.31 179 GLN A CA 1
ATOM 1354 C C . GLN A 1 179 ? 21.936 0.150 -0.640 1.00 88.31 179 GLN A C 1
ATOM 1356 O O . GLN A 1 179 ? 22.237 0.398 -1.805 1.00 88.31 179 GLN A O 1
ATOM 1361 N N . ASP A 1 180 ? 22.040 -1.069 -0.107 1.00 88.25 180 ASP A N 1
ATOM 1362 C CA . ASP A 1 180 ? 22.488 -2.240 -0.863 1.00 88.25 180 ASP A CA 1
ATOM 1363 C C . ASP A 1 180 ? 21.509 -2.548 -2.018 1.00 88.25 180 ASP A C 1
ATOM 1365 O O . ASP A 1 180 ? 21.941 -2.736 -3.155 1.00 88.25 180 ASP A O 1
ATOM 1369 N N . THR A 1 181 ? 20.194 -2.500 -1.768 1.00 87.62 181 THR A N 1
ATOM 1370 C CA . THR A 1 181 ? 19.138 -2.654 -2.784 1.00 87.62 181 THR A CA 1
ATOM 1371 C C . THR A 1 181 ? 19.226 -1.564 -3.851 1.00 87.62 181 THR A C 1
ATOM 1373 O O . THR A 1 181 ? 19.156 -1.862 -5.043 1.00 87.62 181 THR A O 1
ATOM 1376 N N . ALA A 1 182 ? 19.412 -0.302 -3.457 1.00 87.25 182 ALA A N 1
ATOM 1377 C CA . ALA A 1 182 ? 19.588 0.802 -4.398 1.00 87.25 182 ALA A CA 1
ATOM 1378 C C . ALA A 1 182 ? 20.821 0.585 -5.286 1.00 87.25 182 ALA A C 1
ATOM 1380 O O . ALA A 1 182 ? 20.717 0.682 -6.507 1.00 87.25 182 ALA A O 1
ATOM 1381 N N . ALA A 1 183 ? 21.959 0.215 -4.692 1.00 88.12 183 ALA A N 1
ATOM 1382 C CA . ALA A 1 183 ? 23.186 -0.074 -5.425 1.00 88.12 183 ALA A CA 1
ATOM 1383 C C . ALA A 1 183 ? 23.014 -1.257 -6.395 1.00 88.12 183 ALA A C 1
ATOM 1385 O O . ALA A 1 183 ? 23.486 -1.199 -7.530 1.00 88.12 183 ALA A O 1
ATOM 1386 N N . GLU A 1 184 ? 22.301 -2.312 -5.988 1.00 88.69 184 GLU A N 1
ATOM 1387 C CA . GLU A 1 184 ? 21.988 -3.447 -6.861 1.00 88.69 184 GLU A CA 1
ATOM 1388 C C . GLU A 1 184 ? 21.113 -3.027 -8.052 1.00 88.69 184 GLU A C 1
ATOM 1390 O O . GLU A 1 184 ? 21.364 -3.434 -9.190 1.00 88.69 184 GLU A O 1
ATOM 1395 N N . LEU A 1 185 ? 20.091 -2.200 -7.814 1.00 85.88 185 LEU A N 1
ATOM 1396 C CA . LEU A 1 185 ? 19.206 -1.697 -8.866 1.00 85.88 185 LEU A CA 1
ATOM 1397 C C . LEU A 1 185 ? 19.931 -0.746 -9.828 1.00 85.88 185 LEU A C 1
ATOM 1399 O O . LEU A 1 185 ? 19.679 -0.801 -11.031 1.00 85.88 185 LEU A O 1
ATOM 1403 N N . GLU A 1 186 ? 20.859 0.074 -9.334 1.00 86.12 186 GLU A N 1
ATOM 1404 C CA . GLU A 1 186 ? 21.698 0.951 -10.160 1.00 86.12 186 GLU A CA 1
ATOM 1405 C C . GLU A 1 186 ? 22.743 0.186 -10.983 1.00 86.12 186 GLU A C 1
ATOM 1407 O O . GLU A 1 186 ? 23.070 0.595 -12.100 1.00 86.12 186 GLU A O 1
ATOM 1412 N N . ALA A 1 187 ? 23.258 -0.930 -10.457 1.00 87.44 187 ALA A N 1
ATOM 1413 C CA . ALA A 1 187 ? 24.230 -1.776 -11.147 1.00 87.44 187 ALA A CA 1
ATOM 1414 C C . ALA A 1 187 ? 23.614 -2.577 -12.307 1.00 87.44 187 ALA A C 1
ATOM 1416 O O . ALA A 1 187 ? 24.331 -2.990 -13.226 1.00 87.44 187 ALA A O 1
ATOM 1417 N N . LYS A 1 188 ? 22.293 -2.805 -12.295 1.00 82.81 188 LYS A N 1
ATOM 1418 C CA . LYS A 1 188 ? 21.599 -3.481 -13.398 1.00 82.81 188 LYS A CA 1
ATOM 1419 C C . LYS A 1 188 ? 21.689 -2.619 -14.667 1.00 82.81 188 LYS A C 1
ATOM 1421 O O . LYS A 1 188 ? 21.475 -1.407 -14.612 1.00 82.81 188 LYS A O 1
ATOM 1426 N N . PRO A 1 189 ? 22.015 -3.214 -15.832 1.00 80.00 189 PRO A N 1
ATOM 1427 C CA . PRO A 1 189 ? 22.190 -2.458 -17.064 1.00 80.00 189 PRO A CA 1
ATOM 1428 C C . PRO A 1 189 ? 20.927 -1.660 -17.373 1.00 80.00 189 PRO A C 1
ATOM 1430 O O . PRO A 1 189 ? 19.820 -2.203 -17.347 1.00 80.00 189 PRO A O 1
ATOM 1433 N N . LYS A 1 190 ? 21.109 -0.364 -17.668 1.00 73.19 190 LYS A N 1
ATOM 1434 C CA . LYS A 1 190 ? 19.992 0.525 -17.987 1.00 73.19 190 LYS A CA 1
ATOM 1435 C C . LYS A 1 190 ? 19.182 -0.112 -19.116 1.00 73.19 190 LYS A C 1
ATOM 1437 O O . LYS A 1 190 ? 19.761 -0.442 -20.156 1.00 73.19 190 LYS A O 1
ATOM 1442 N N . PRO A 1 191 ? 17.872 -0.311 -18.924 1.00 68.38 191 PRO A N 1
ATOM 1443 C CA . PRO A 1 191 ? 17.053 -0.903 -19.958 1.00 68.38 191 PRO A CA 1
ATOM 1444 C C . PRO A 1 191 ? 17.088 -0.044 -21.220 1.00 68.38 191 PRO A C 1
ATOM 1446 O O . PRO A 1 191 ? 17.428 1.142 -21.186 1.00 68.38 191 PRO A O 1
ATOM 1449 N N . SER A 1 192 ? 16.750 -0.666 -22.353 1.00 70.19 192 SER A N 1
ATOM 1450 C CA . SER A 1 192 ? 16.741 0.022 -23.644 1.00 70.19 192 SER A CA 1
ATOM 1451 C C . SER A 1 192 ? 15.967 1.353 -23.556 1.00 70.19 192 SER A C 1
ATOM 1453 O O . SER A 1 192 ? 14.990 1.422 -22.810 1.00 70.19 192 SER A O 1
ATOM 1455 N N . PRO A 1 193 ? 16.308 2.384 -24.350 1.00 64.31 193 PRO A N 1
ATOM 1456 C CA . PRO A 1 193 ? 15.650 3.699 -24.301 1.00 64.31 193 PRO A CA 1
ATOM 1457 C C . PRO A 1 193 ? 14.120 3.665 -24.467 1.00 64.31 193 PRO A C 1
ATOM 1459 O O . PRO A 1 193 ? 13.431 4.620 -24.110 1.00 64.31 193 PRO A O 1
ATOM 1462 N N . SER A 1 194 ? 13.589 2.572 -25.025 1.00 65.69 194 SER A N 1
ATOM 1463 C CA . SER A 1 194 ? 12.154 2.329 -25.197 1.00 65.69 194 SER A CA 1
ATOM 1464 C C . SER A 1 194 ? 11.426 1.920 -23.908 1.00 65.69 194 SER A C 1
ATOM 1466 O O . SER A 1 194 ? 10.203 2.023 -23.840 1.00 65.69 194 SER A O 1
ATOM 1468 N N . TYR A 1 195 ? 12.161 1.495 -22.879 1.00 52.62 195 TYR A N 1
ATOM 1469 C CA . TYR A 1 195 ? 11.628 1.031 -21.605 1.00 52.62 195 TYR A CA 1
ATOM 1470 C C . TYR A 1 195 ? 11.982 2.040 -20.509 1.00 52.62 195 TYR A C 1
ATOM 1472 O O . TYR A 1 195 ? 13.140 2.212 -20.129 1.00 52.62 195 TYR A O 1
ATOM 1480 N N . ARG A 1 196 ? 10.962 2.747 -20.017 1.00 55.81 196 ARG A N 1
ATOM 1481 C CA . ARG A 1 196 ? 11.086 3.634 -18.858 1.00 55.81 196 ARG A CA 1
ATOM 1482 C C . ARG A 1 196 ? 10.724 2.842 -17.611 1.00 55.81 196 ARG A C 1
ATOM 1484 O O . ARG A 1 196 ? 9.546 2.579 -17.396 1.00 55.81 196 ARG A O 1
ATOM 1491 N N . VAL A 1 197 ? 11.727 2.511 -16.802 1.00 60.41 197 VAL A N 1
ATOM 1492 C CA . VAL A 1 197 ? 11.505 2.119 -15.402 1.00 60.41 197 VAL A CA 1
ATOM 1493 C C . VAL A 1 197 ? 10.849 3.310 -14.701 1.00 60.41 197 VAL A C 1
ATOM 1495 O O . VAL A 1 197 ? 11.171 4.466 -15.014 1.00 60.41 197 VAL A O 1
ATOM 1498 N N . GLY A 1 198 ? 9.921 3.043 -13.782 1.00 72.56 198 GLY A N 1
ATOM 1499 C CA . GLY A 1 198 ? 9.436 4.054 -12.845 1.00 72.56 198 GLY A CA 1
ATOM 1500 C C . GLY A 1 198 ? 10.585 4.702 -12.062 1.00 72.56 198 GLY A C 1
ATOM 1501 O O . GLY A 1 198 ? 11.752 4.321 -12.176 1.00 72.56 198 GLY A O 1
ATOM 1502 N N . LYS A 1 199 ? 10.281 5.727 -11.263 1.00 86.12 199 LYS A N 1
ATOM 1503 C CA . LYS A 1 199 ? 11.297 6.267 -10.354 1.00 86.12 199 LYS A CA 1
ATOM 1504 C C . LYS A 1 199 ? 11.618 5.191 -9.310 1.00 86.12 199 LYS A C 1
ATOM 1506 O O . LYS A 1 199 ? 10.707 4.676 -8.676 1.00 86.12 199 LYS A O 1
ATOM 1511 N N . VAL A 1 200 ? 12.889 4.862 -9.128 1.00 90.06 200 VAL A N 1
ATOM 1512 C CA . VAL A 1 200 ? 13.320 3.905 -8.099 1.00 90.06 200 VAL A CA 1
ATOM 1513 C C . VAL A 1 200 ? 13.436 4.628 -6.756 1.00 90.06 200 VAL A C 1
ATOM 1515 O O . VAL A 1 200 ? 13.906 5.766 -6.724 1.00 90.06 200 VAL A O 1
ATOM 1518 N N . GLY A 1 201 ? 12.992 3.994 -5.668 1.00 91.88 201 GLY A N 1
ATOM 1519 C CA . GLY A 1 201 ? 13.134 4.504 -4.299 1.00 91.88 201 GLY A CA 1
ATOM 1520 C C . GLY A 1 201 ? 12.470 5.860 -4.056 1.00 91.88 201 GLY A C 1
ATOM 1521 O O . GLY A 1 201 ? 12.988 6.676 -3.298 1.00 91.88 201 GLY A O 1
ATOM 1522 N N . HIS A 1 202 ? 11.374 6.146 -4.758 1.00 94.44 202 HIS A N 1
ATOM 1523 C CA . HIS A 1 202 ? 10.705 7.447 -4.701 1.00 94.44 202 HIS A CA 1
ATOM 1524 C C . HIS A 1 202 ? 9.576 7.509 -3.670 1.00 94.44 202 HIS A C 1
ATOM 1526 O O . HIS A 1 202 ? 9.105 8.603 -3.360 1.00 94.44 202 HIS A O 1
ATOM 1532 N N . LEU A 1 203 ? 9.139 6.354 -3.166 1.00 96.12 203 LEU A N 1
ATOM 1533 C CA . LEU A 1 203 ? 8.150 6.256 -2.108 1.00 96.12 203 LEU A CA 1
ATOM 1534 C C . LEU A 1 203 ? 8.838 6.287 -0.749 1.00 96.12 203 LEU A C 1
ATOM 1536 O O . LEU A 1 203 ? 9.857 5.631 -0.543 1.00 96.12 203 LEU A O 1
ATOM 1540 N N . GLN A 1 204 ? 8.250 7.027 0.188 1.00 94.94 204 GLN A N 1
ATOM 1541 C CA . GLN A 1 204 ? 8.693 7.069 1.580 1.00 94.94 204 GLN A CA 1
ATOM 1542 C C . GLN A 1 204 ? 7.706 6.275 2.441 1.00 94.94 204 GLN A C 1
ATOM 1544 O O . GLN A 1 204 ? 6.595 6.764 2.654 1.00 94.94 204 GLN A O 1
ATOM 1549 N N . PRO A 1 205 ? 8.040 5.054 2.892 1.00 95.25 205 PRO A N 1
ATOM 1550 C CA . PRO A 1 205 ? 7.110 4.214 3.642 1.00 95.25 205 PRO A CA 1
ATOM 1551 C C . PRO A 1 205 ? 6.899 4.695 5.080 1.00 95.25 205 PRO A C 1
ATOM 1553 O O . PRO A 1 205 ? 7.828 5.166 5.732 1.00 95.25 205 PRO A O 1
ATOM 1556 N N . PHE A 1 206 ? 5.676 4.530 5.584 1.00 93.06 206 PHE A N 1
ATOM 1557 C CA . PHE A 1 206 ? 5.261 4.913 6.930 1.00 93.06 206 PHE A CA 1
ATOM 1558 C C . PHE A 1 206 ? 4.234 3.938 7.490 1.00 93.06 206 PHE A C 1
ATOM 1560 O O . PHE A 1 206 ? 3.223 3.644 6.853 1.00 93.06 206 PHE A O 1
ATOM 1567 N N . TRP A 1 207 ? 4.465 3.478 8.716 1.00 96.19 207 TRP A N 1
ATOM 1568 C CA . TRP A 1 207 ? 3.462 2.753 9.486 1.00 96.19 207 TRP A CA 1
ATOM 1569 C C . TRP A 1 207 ? 2.46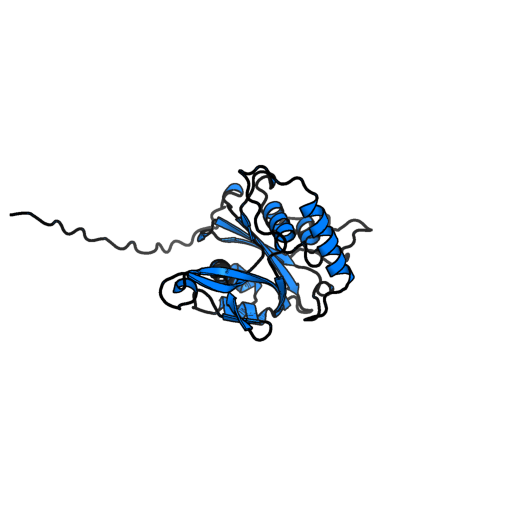9 3.734 10.101 1.00 96.19 207 TRP A C 1
ATOM 1571 O O . TRP A 1 207 ? 2.870 4.693 10.761 1.00 96.19 207 TRP A O 1
ATOM 1581 N N . ILE A 1 208 ? 1.176 3.482 9.906 1.00 96.31 208 ILE A N 1
ATOM 1582 C CA . ILE A 1 208 ? 0.097 4.271 10.507 1.00 96.31 208 ILE A CA 1
ATOM 1583 C C . ILE A 1 208 ? -0.901 3.370 11.223 1.00 96.31 208 ILE A C 1
ATOM 1585 O O . ILE A 1 208 ? -1.040 2.192 10.895 1.00 96.31 208 ILE A O 1
ATOM 1589 N N . GLU A 1 209 ? -1.604 3.931 12.202 1.00 97.06 209 GLU A N 1
ATOM 1590 C CA . GLU A 1 209 ? -2.657 3.222 12.925 1.00 97.06 209 GLU A CA 1
ATOM 1591 C C . GLU A 1 209 ? -3.829 2.893 11.992 1.00 97.06 209 GLU A C 1
ATOM 1593 O O . GLU A 1 209 ? -4.271 3.725 11.192 1.00 97.06 209 GLU A O 1
ATOM 1598 N N . ALA A 1 210 ? -4.394 1.693 12.126 1.00 97.50 210 ALA A N 1
ATOM 1599 C CA . ALA A 1 210 ? -5.534 1.251 11.322 1.00 97.50 210 ALA A CA 1
ATOM 1600 C C . ALA A 1 210 ? -6.764 2.159 11.496 1.00 97.50 210 ALA A C 1
ATOM 1602 O O . ALA A 1 210 ? -7.594 2.279 10.593 1.00 97.50 210 ALA A O 1
ATOM 1603 N N . THR A 1 211 ? -6.876 2.849 12.635 1.00 97.25 211 THR A N 1
ATOM 1604 C CA . THR A 1 211 ? -7.914 3.858 12.890 1.00 97.25 211 THR A CA 1
ATOM 1605 C C . THR A 1 211 ? -7.877 5.009 11.886 1.00 97.25 211 THR A C 1
ATOM 1607 O O . THR A 1 211 ? -8.941 5.501 11.512 1.00 97.25 211 THR A O 1
ATOM 1610 N N . GLU A 1 212 ? -6.703 5.401 11.387 1.00 97.38 212 GLU A N 1
ATOM 1611 C CA . GLU A 1 212 ? -6.580 6.421 10.341 1.00 97.38 212 GLU A CA 1
ATOM 1612 C C . GLU A 1 212 ? -7.126 5.904 9.003 1.00 97.38 212 GLU A C 1
ATOM 1614 O O . GLU A 1 212 ? -7.909 6.591 8.344 1.00 97.38 212 GLU A O 1
ATOM 1619 N N . LEU A 1 213 ? -6.833 4.649 8.640 1.00 97.31 213 LEU A N 1
ATOM 1620 C CA . LEU A 1 213 ? -7.416 4.017 7.448 1.00 97.31 213 LEU A CA 1
ATOM 1621 C C . LEU A 1 213 ? -8.936 3.869 7.547 1.00 97.31 213 LEU A C 1
ATOM 1623 O O . LEU A 1 213 ? -9.633 4.061 6.549 1.00 97.31 213 LEU A O 1
ATOM 1627 N N . ARG A 1 214 ? -9.472 3.585 8.741 1.00 98.00 214 ARG A N 1
ATOM 1628 C CA . ARG A 1 214 ? -10.927 3.543 8.959 1.00 98.00 214 ARG A CA 1
ATOM 1629 C C . ARG A 1 214 ? -11.582 4.886 8.636 1.00 98.00 214 ARG A C 1
ATOM 1631 O O . ARG A 1 214 ? -12.635 4.902 8.001 1.00 98.00 214 ARG A O 1
ATOM 1638 N N . LYS A 1 215 ? -10.952 6.014 8.992 1.00 97.69 215 LYS A N 1
ATOM 1639 C CA . LYS A 1 215 ? -11.447 7.356 8.623 1.00 97.69 215 LYS A CA 1
ATOM 1640 C C . LYS A 1 215 ? -11.476 7.546 7.105 1.00 97.69 215 LYS A C 1
ATOM 1642 O O . LYS A 1 215 ? -12.466 8.051 6.578 1.00 97.69 215 LYS A O 1
ATOM 1647 N N . VAL A 1 216 ? -10.439 7.097 6.390 1.00 97.50 216 VAL A N 1
ATOM 1648 C CA . VAL A 1 216 ? -10.391 7.144 4.913 1.00 97.50 216 VAL A CA 1
ATOM 1649 C C . VAL A 1 216 ? -11.523 6.316 4.301 1.00 97.50 216 VAL A C 1
ATOM 1651 O O . VAL A 1 216 ? -12.249 6.812 3.435 1.00 97.50 216 VAL A O 1
ATOM 1654 N N . ALA A 1 217 ? -11.706 5.083 4.777 1.00 97.50 217 ALA A N 1
ATOM 1655 C CA . ALA A 1 217 ? -12.742 4.166 4.305 1.00 97.50 217 ALA A CA 1
ATOM 1656 C C . ALA A 1 217 ? -14.166 4.697 4.555 1.00 97.50 217 ALA A C 1
ATOM 1658 O O . ALA A 1 217 ? -15.051 4.512 3.723 1.00 97.50 217 ALA A O 1
ATOM 1659 N N . LEU A 1 218 ? -14.392 5.387 5.676 1.00 97.44 218 LEU A N 1
ATOM 1660 C CA . LEU A 1 218 ? -15.683 5.996 6.020 1.00 97.44 218 LEU A CA 1
ATOM 1661 C C . LEU A 1 218 ? -15.920 7.353 5.341 1.00 97.44 218 LEU A C 1
ATOM 1663 O O . LEU A 1 218 ? -17.061 7.818 5.264 1.00 97.44 218 LEU A O 1
ATOM 1667 N N . SER A 1 219 ? -14.867 8.003 4.843 1.00 97.19 219 SER A N 1
ATOM 1668 C CA . SER A 1 219 ? -14.979 9.305 4.194 1.00 97.19 219 SER A CA 1
ATOM 1669 C C . SER A 1 219 ? -15.709 9.209 2.853 1.00 97.19 219 SER A C 1
ATOM 1671 O O . SER A 1 219 ? -15.456 8.315 2.043 1.00 97.19 219 SER A O 1
ATOM 1673 N N . LYS A 1 220 ? -16.574 10.196 2.591 1.00 95.81 220 LYS A N 1
ATOM 1674 C CA . LYS A 1 220 ? -17.260 10.394 1.302 1.00 95.81 220 LYS A CA 1
ATOM 1675 C C . LYS A 1 220 ? -16.429 11.208 0.306 1.00 95.81 220 LYS A C 1
ATOM 1677 O O . LYS A 1 220 ? -16.816 11.335 -0.853 1.00 95.81 220 LYS A O 1
ATOM 1682 N N . GLU A 1 221 ? -15.311 11.781 0.745 1.00 95.44 221 GLU A N 1
ATOM 1683 C CA . GLU A 1 221 ? -14.453 12.605 -0.102 1.00 95.44 221 GLU A CA 1
ATOM 1684 C C . GLU A 1 221 ? -13.722 11.753 -1.135 1.00 95.44 221 GLU A C 1
ATOM 1686 O O . GLU A 1 221 ? -13.293 10.634 -0.860 1.00 95.44 221 GLU A O 1
ATOM 1691 N N . LYS A 1 222 ? -13.516 12.283 -2.340 1.00 92.50 222 LYS A N 1
ATOM 1692 C CA . LYS A 1 222 ? -12.779 11.555 -3.380 1.00 92.50 222 LYS A CA 1
ATOM 1693 C C . LYS A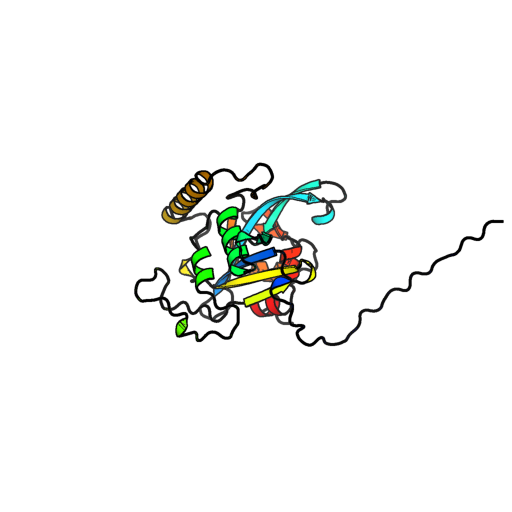 1 222 ? -11.326 11.278 -2.972 1.00 92.50 222 LYS A C 1
ATOM 1695 O O . LYS A 1 222 ? -10.843 10.177 -3.222 1.00 92.50 222 LYS A O 1
ATOM 1700 N N . ALA A 1 223 ? -10.674 12.256 -2.345 1.00 94.44 223 ALA A N 1
ATOM 1701 C CA . ALA A 1 223 ? -9.298 12.194 -1.859 1.00 94.44 223 ALA A CA 1
ATOM 1702 C C . ALA A 1 223 ? -9.262 12.601 -0.371 1.00 94.44 223 ALA A C 1
ATOM 1704 O O . ALA A 1 223 ? -8.963 13.756 -0.074 1.00 94.44 223 ALA A O 1
ATOM 1705 N N . PRO A 1 224 ? -9.630 11.696 0.557 1.00 96.44 224 PRO A N 1
ATOM 1706 C CA . PRO A 1 224 ? -9.673 12.010 1.984 1.00 96.44 224 PRO A CA 1
ATOM 1707 C C . PRO A 1 224 ? -8.315 12.492 2.491 1.00 96.44 224 PRO A C 1
ATOM 1709 O O . PRO A 1 224 ? -7.284 11.938 2.106 1.00 96.44 224 PRO A O 1
ATOM 1712 N N . LYS A 1 225 ? -8.303 13.496 3.365 1.00 95.81 225 LYS A N 1
ATOM 1713 C CA . LYS A 1 225 ? -7.064 13.996 3.973 1.00 95.81 225 LYS A CA 1
ATOM 1714 C C . LYS A 1 225 ? -6.653 13.159 5.185 1.00 95.81 225 LYS A C 1
ATOM 1716 O O . LYS A 1 225 ? -7.500 12.743 5.973 1.00 95.81 225 LYS A O 1
ATOM 1721 N N . LEU A 1 226 ? -5.349 12.949 5.333 1.00 95.19 226 LEU A N 1
ATOM 1722 C CA . LEU A 1 226 ? -4.696 12.388 6.513 1.00 95.19 226 LEU A CA 1
ATOM 1723 C C . LEU A 1 226 ? -3.582 13.331 6.956 1.00 95.19 226 LEU A C 1
ATOM 1725 O O . LEU A 1 226 ? -2.808 13.798 6.124 1.00 95.19 226 LEU A O 1
ATOM 1729 N N . SER A 1 227 ? -3.461 13.564 8.258 1.00 93.44 227 SER A N 1
ATOM 1730 C CA . SER A 1 227 ? -2.346 14.334 8.807 1.00 93.44 227 SER A CA 1
ATOM 1731 C C . SER A 1 227 ? -1.212 13.378 9.179 1.00 93.44 227 SER A C 1
ATOM 1733 O O . SER A 1 227 ? -1.293 12.670 10.181 1.00 93.44 227 SER A O 1
ATOM 1735 N N . LEU A 1 228 ? -0.155 13.345 8.367 1.00 90.69 228 LEU A N 1
ATOM 1736 C CA . LEU A 1 228 ? 1.039 12.522 8.578 1.00 90.69 228 LEU A CA 1
ATOM 1737 C C . LEU A 1 228 ? 2.249 13.438 8.753 1.00 90.69 228 LEU A C 1
ATOM 1739 O O . LEU A 1 228 ? 2.420 14.385 7.996 1.00 90.69 228 LEU A O 1
ATOM 1743 N N . GLN A 1 229 ? 3.075 13.190 9.773 1.00 86.81 229 GLN A N 1
ATOM 1744 C CA . GLN A 1 229 ? 4.251 14.023 10.084 1.00 86.81 229 GLN A CA 1
ATOM 1745 C C . GLN A 1 229 ? 3.947 15.533 10.183 1.00 86.81 229 GLN A C 1
ATOM 1747 O O . GLN A 1 229 ? 4.725 16.359 9.717 1.00 86.81 229 GLN A O 1
ATOM 1752 N N . GLN A 1 230 ? 2.809 15.899 10.787 1.00 89.69 230 GLN A N 1
ATOM 1753 C CA . GLN A 1 230 ? 2.343 17.294 10.894 1.00 89.69 230 GLN A CA 1
ATOM 1754 C C . GLN A 1 230 ? 2.024 17.961 9.539 1.00 89.69 230 GLN A C 1
ATOM 1756 O O . GLN A 1 230 ? 1.919 19.183 9.467 1.00 89.69 230 GLN A O 1
ATOM 1761 N N . GLN A 1 231 ? 1.848 17.176 8.472 1.00 92.12 231 GLN A N 1
ATOM 1762 C CA . GLN A 1 231 ? 1.468 17.650 7.144 1.00 92.12 231 GLN A CA 1
ATOM 1763 C C . GLN A 1 231 ? 0.164 17.000 6.685 1.00 92.12 231 GLN A C 1
ATOM 1765 O O . GLN A 1 231 ? -0.031 15.791 6.826 1.00 92.12 231 GLN A O 1
ATOM 1770 N N . ASP A 1 232 ? -0.716 17.796 6.083 1.00 93.38 232 ASP A N 1
ATOM 1771 C CA . ASP A 1 232 ? -1.937 17.284 5.471 1.00 93.38 232 ASP A CA 1
ATOM 1772 C C . ASP A 1 232 ? -1.626 16.672 4.104 1.00 93.38 232 ASP A C 1
ATOM 1774 O O . ASP A 1 232 ? -1.262 17.352 3.142 1.00 93.38 232 ASP A O 1
ATOM 1778 N N . CYS A 1 233 ? -1.805 15.361 4.023 1.00 95.38 233 CYS A N 1
ATOM 1779 C CA . CYS A 1 233 ? -1.591 14.558 2.834 1.00 95.38 233 CYS A CA 1
ATOM 1780 C C . CYS A 1 233 ? -2.941 14.070 2.304 1.00 95.38 233 CYS A C 1
ATOM 1782 O O . CYS A 1 233 ? -3.822 13.686 3.073 1.00 95.38 233 CYS A O 1
ATOM 1784 N N . CYS A 1 234 ? -3.124 14.044 0.985 1.00 96.00 234 CYS A N 1
ATOM 1785 C CA . CYS A 1 234 ? -4.346 13.489 0.397 1.00 96.00 234 CYS A CA 1
ATOM 1786 C C . CYS A 1 234 ? -4.163 11.994 0.129 1.00 96.00 234 CYS A C 1
ATOM 1788 O O . CYS A 1 234 ? -3.194 11.589 -0.507 1.00 96.00 234 CYS A O 1
ATOM 1790 N N . PHE A 1 235 ? -5.106 11.160 0.549 1.00 96.81 235 PHE A N 1
ATOM 1791 C CA . PHE A 1 235 ? -5.092 9.744 0.206 1.00 96.81 235 PHE A CA 1
ATOM 1792 C C . PHE A 1 235 ? -5.436 9.552 -1.271 1.00 96.81 235 PHE A C 1
ATOM 1794 O O . PHE A 1 235 ? -6.381 10.156 -1.790 1.00 96.81 235 PHE A O 1
ATOM 1801 N N . PHE A 1 236 ? -4.683 8.700 -1.965 1.00 95.81 236 PHE A N 1
ATOM 1802 C CA . PHE A 1 236 ? -4.892 8.470 -3.388 1.00 95.81 236 PHE A CA 1
ATOM 1803 C C . PHE A 1 236 ? -6.298 7.881 -3.642 1.00 95.81 236 PHE A C 1
ATOM 1805 O O . PHE A 1 236 ? -6.632 6.845 -3.066 1.00 95.81 236 PHE A O 1
ATOM 1812 N N . PRO A 1 237 ? -7.145 8.478 -4.505 1.00 94.94 237 PRO A N 1
ATOM 1813 C CA . PRO A 1 237 ? -8.550 8.113 -4.675 1.00 94.94 237 PRO A CA 1
ATOM 1814 C C . PRO A 1 237 ? -8.794 6.670 -5.077 1.00 94.94 237 PRO A C 1
ATOM 1816 O O . PRO A 1 237 ? -9.785 6.088 -4.641 1.00 94.94 237 PRO A O 1
ATOM 1819 N N . THR A 1 238 ? -7.924 6.083 -5.903 1.00 95.44 238 THR A N 1
ATOM 1820 C CA . THR A 1 238 ? -8.041 4.661 -6.249 1.00 95.44 238 THR A CA 1
ATOM 1821 C C . THR A 1 238 ? -7.906 3.813 -4.990 1.00 95.44 238 THR A C 1
ATOM 1823 O O . THR A 1 238 ? -8.760 2.973 -4.728 1.00 95.44 238 THR A O 1
ATOM 1826 N N . ASN A 1 239 ? -6.914 4.104 -4.151 1.00 97.00 239 ASN A N 1
ATOM 1827 C CA . ASN A 1 239 ? -6.657 3.364 -2.921 1.00 97.00 239 ASN A CA 1
ATOM 1828 C C . ASN A 1 239 ? -7.778 3.614 -1.901 1.00 97.00 239 ASN A C 1
ATOM 1830 O O . ASN A 1 239 ? -8.274 2.670 -1.296 1.00 97.00 239 ASN A O 1
ATOM 1834 N N . ALA A 1 240 ? -8.263 4.856 -1.780 1.00 97.06 240 ALA A N 1
ATOM 1835 C CA . ALA A 1 240 ? -9.429 5.177 -0.953 1.00 97.06 240 ALA A CA 1
ATOM 1836 C C . ALA A 1 240 ? -10.690 4.428 -1.418 1.00 97.06 240 ALA A C 1
ATOM 1838 O O . ALA A 1 240 ? -11.485 3.978 -0.599 1.00 97.06 240 ALA A O 1
ATOM 1839 N N . SER A 1 241 ? -10.880 4.272 -2.732 1.00 96.62 241 SER A N 1
ATOM 1840 C CA . SER A 1 241 ? -12.011 3.526 -3.298 1.00 96.62 241 SER A CA 1
ATOM 1841 C C . SER A 1 241 ? -11.919 2.034 -2.998 1.00 96.62 241 SER A C 1
ATOM 1843 O O . SER A 1 241 ? -12.942 1.418 -2.717 1.00 96.62 241 SER A O 1
ATOM 1845 N N . VAL A 1 242 ? -10.711 1.467 -2.991 1.00 96.31 242 VAL A N 1
ATOM 1846 C CA . VAL A 1 242 ? -10.504 0.075 -2.576 1.00 96.31 242 VAL A CA 1
ATOM 1847 C C . VAL A 1 242 ? -10.838 -0.117 -1.102 1.00 96.31 242 VAL A C 1
ATOM 1849 O O . VAL A 1 242 ? -11.569 -1.040 -0.765 1.00 96.31 242 VAL A O 1
ATOM 1852 N N . LEU A 1 243 ? -10.394 0.786 -0.223 1.00 97.12 243 LEU A N 1
ATOM 1853 C CA . LEU A 1 243 ? -10.711 0.712 1.211 1.00 97.12 243 LEU A CA 1
ATOM 1854 C C . LEU A 1 243 ? -12.219 0.796 1.510 1.00 97.12 243 LEU A C 1
ATOM 1856 O O . LEU A 1 243 ? -12.656 0.414 2.592 1.00 97.12 243 LEU A O 1
ATOM 1860 N N . ARG A 1 244 ? -13.022 1.283 0.558 1.00 97.19 244 ARG A N 1
ATOM 1861 C CA . ARG A 1 244 ? -14.489 1.339 0.648 1.00 97.19 244 ARG A CA 1
ATOM 1862 C C . ARG A 1 244 ? -15.185 0.063 0.186 1.00 97.19 244 ARG A C 1
ATOM 1864 O O . ARG A 1 244 ? -16.395 -0.044 0.391 1.00 97.19 244 ARG A O 1
ATOM 1871 N N . MET A 1 245 ? -14.470 -0.876 -0.435 1.00 94.19 245 MET A N 1
ATOM 1872 C CA . MET A 1 245 ? -15.035 -2.175 -0.800 1.00 94.19 245 MET A CA 1
ATOM 1873 C C . MET A 1 245 ? -15.507 -2.915 0.461 1.00 94.19 245 MET A C 1
ATOM 1875 O O . MET A 1 245 ? -14.852 -2.799 1.501 1.00 94.19 245 MET A O 1
ATOM 1879 N N . PRO A 1 246 ? -16.622 -3.667 0.406 1.00 94.62 246 PRO A N 1
ATOM 1880 C CA . PRO A 1 246 ? -17.142 -4.394 1.565 1.00 94.62 246 PRO A CA 1
ATOM 1881 C C . PRO A 1 246 ? -16.102 -5.295 2.240 1.00 94.62 246 PRO A C 1
ATOM 1883 O O . PRO A 1 246 ? -16.015 -5.332 3.464 1.00 94.62 246 PRO A O 1
ATOM 1886 N N . GLU A 1 247 ? -15.276 -5.973 1.449 1.00 92.69 247 GLU A N 1
ATOM 1887 C CA . GLU A 1 247 ? -14.243 -6.892 1.916 1.00 92.69 247 GLU A CA 1
ATOM 1888 C C . GLU A 1 247 ? -13.117 -6.147 2.641 1.00 92.69 247 GLU A C 1
ATOM 1890 O O . GLU A 1 247 ? -12.728 -6.540 3.738 1.00 92.69 247 GLU A O 1
ATOM 1895 N N . ALA A 1 248 ? -12.652 -5.022 2.085 1.00 94.81 248 ALA A N 1
ATOM 1896 C CA . ALA A 1 248 ? -11.651 -4.169 2.728 1.00 94.81 248 ALA A CA 1
ATOM 1897 C C . ALA A 1 248 ? -12.194 -3.516 4.012 1.00 94.81 248 ALA A C 1
ATOM 1899 O O . ALA A 1 248 ? -11.485 -3.406 5.010 1.00 94.81 248 ALA A O 1
ATOM 1900 N N . ARG A 1 249 ? -13.475 -3.122 4.021 1.00 96.06 249 ARG A N 1
ATOM 1901 C CA . ARG A 1 249 ? -14.152 -2.608 5.222 1.00 96.06 249 ARG A CA 1
ATOM 1902 C C . ARG A 1 249 ? -14.254 -3.672 6.307 1.00 96.06 249 ARG A C 1
ATOM 1904 O O . ARG A 1 249 ? -13.953 -3.371 7.458 1.00 96.06 249 ARG A O 1
ATOM 1911 N N . LYS A 1 250 ? -14.625 -4.902 5.941 1.00 93.88 250 LYS A N 1
ATOM 1912 C CA . LYS A 1 250 ? -14.653 -6.045 6.860 1.00 93.88 250 LYS A CA 1
ATOM 1913 C C . LYS A 1 250 ? -13.261 -6.330 7.423 1.00 93.88 250 LYS A C 1
ATOM 1915 O O . LYS A 1 250 ? -13.140 -6.502 8.628 1.00 93.88 250 LYS A O 1
ATOM 1920 N N . TRP A 1 251 ? -12.229 -6.320 6.578 1.00 94.50 251 TRP A N 1
ATOM 1921 C CA . TRP A 1 251 ? -10.830 -6.457 7.001 1.00 94.50 251 TRP A CA 1
ATOM 1922 C C . TRP A 1 251 ? -10.415 -5.370 8.009 1.00 94.50 251 TRP A C 1
ATOM 1924 O O . TRP A 1 251 ? -9.712 -5.663 8.969 1.00 94.50 251 TRP A O 1
ATOM 1934 N N . LEU A 1 252 ? -10.917 -4.139 7.865 1.00 96.38 252 LEU A N 1
ATOM 1935 C CA . LEU A 1 252 ? -10.701 -3.039 8.816 1.00 96.38 252 LEU A CA 1
ATOM 1936 C C . LEU A 1 252 ? -11.627 -3.051 10.050 1.00 96.38 252 LEU A C 1
ATOM 1938 O O . LEU A 1 252 ? -11.620 -2.071 10.798 1.00 96.38 252 LEU A O 1
ATOM 1942 N N . ASP A 1 253 ? -12.433 -4.089 10.282 1.00 95.88 253 ASP A N 1
ATOM 1943 C CA . ASP A 1 253 ? -13.462 -4.138 11.338 1.00 95.88 253 ASP A CA 1
ATOM 1944 C C . ASP A 1 253 ? -14.507 -3.005 11.255 1.00 95.88 253 ASP A C 1
ATOM 1946 O O . ASP A 1 253 ? -15.038 -2.537 12.266 1.00 95.88 253 ASP A O 1
ATOM 1950 N N . ILE A 1 254 ? -14.806 -2.520 10.050 1.00 95.75 254 ILE A N 1
ATOM 1951 C CA . ILE A 1 254 ? -15.852 -1.520 9.826 1.00 95.75 254 ILE A CA 1
ATOM 1952 C C . ILE A 1 254 ? -17.154 -2.262 9.549 1.00 95.75 254 ILE A C 1
ATOM 1954 O O . ILE A 1 254 ? -17.315 -2.864 8.485 1.00 95.75 254 ILE A O 1
ATOM 1958 N N . SER A 1 255 ? -18.101 -2.185 10.486 1.00 86.62 255 SER A N 1
ATOM 1959 C CA . SER A 1 255 ? -19.443 -2.727 10.284 1.00 86.62 255 SER A CA 1
ATOM 1960 C C . SER A 1 255 ? -20.114 -2.093 9.058 1.00 86.62 255 SER A C 1
ATOM 1962 O O . SER A 1 255 ? -19.932 -0.906 8.752 1.00 86.62 255 SER A O 1
ATOM 1964 N N . SER A 1 256 ? -20.830 -2.931 8.307 1.00 64.75 256 SER A N 1
ATOM 1965 C CA . SER A 1 256 ? -21.611 -2.542 7.128 1.00 64.75 256 SER A CA 1
ATOM 1966 C C . SER A 1 256 ? -22.785 -1.656 7.506 1.00 64.75 256 SER A C 1
ATOM 1968 O O . SER A 1 256 ? -23.515 -2.067 8.438 1.00 64.75 256 SER A O 1
#

Secondary structure (DSSP, 8-state):
---------PPPPPP----------GGG-SEEEEEEEEE-TTSSEEEEEEEEEEEEEEHHHHTS-SSEEEEEEEE--EEE--GGGTT-HHHHHHHHHHHHHSSGGGTHHHHTS---SS-S-TTTS-PPTT-SS-TT---TT-EEEEEGGGTEEEEEEE--GGGPPPTT---HHHHHHHHHHHHHHHHSPPPPTT-----TT--EEEEEEHHHHHHHHH--SSS-EEEETTEEEEEPHHHHHHHTSHHHHHHTT---

pLDDT: mean 82.81, std 18.52, range [37.09, 98.06]

Radius of gyration: 20.67 Å; chains: 1; bounding box: 60×52×63 Å

Sequence (256 aa):
MGKKKDKEAKAAEPDKTGAAPCAVPEDAYRSAAVVFFTRSEEGKVAKVLVALEERKVSASFVGDGTGKVNQLLVVFPMGRKEKKDKNDAVETAKREYIEETLDYGSLARYLDFADFDGGGDIAATRIPPGGKVPMTWSGAENLALYFAPAAMTLLFCEVPPCEVDEPGQEPAAKKRRQQDTAAELEAKPKPSPSYRVGKVGHLQPFWIEATELRKVALSKEKAPKLSLQQQDCCFFPTNASVLRMPEARKWLDISS

Organism: NCBI:txid2562239